Protein AF-0000000078410151 (afdb_homodimer)

pLDDT: mean 89.89, std 10.88, range [56.44, 98.81]

Radius of gyration: 22.17 Å; Cα contacts (8 Å, |Δi|>4): 933; chains: 2; bounding box: 72×45×41 Å

Sequence (364 aa):
MQSAPLQWEGRTVAYDHTTGRNTRAAVSYDGPGQRVRLLQERKGLIPCKKFFEYIFLYKDAVLFQIEQVTKLCSKIALTEPWDPYDIPANSTYEDQYYIGGPGDEIMVQEWSDRKPARKLESWVGVYTIKDCYPVQETYTRNYSVTTSTRFFDLQLGISDPSVFTPPSTCQEALPRRMKDECMQSAPLQWEGRTVAYDHTTGRNTRAAVSYDGPGQRVRLLQERKGLIPCKKFFEYIFLYKDAVLFQIEQVTKLCSKIALTEPWDPYDIPANSTYEDQYYIGGPGDEIMVQEWSDRKPARKLESWVGVYTIKDCYPVQETYTRNYSVTTSTRFFDLQLGISDPSVFTPPSTCQEALPRRMKDEC

Foldseek 3Di:
DQWAAQWKWFKKWKAFPVVRDIWIWTKTGHRVQLKMKTWTDPPDDPPQFWTWIWIGRQVVQWIWIATVPVRAIAIEGHDDHRDDLTDDPQKAWDDWDWDDDPPDTFIKTKIFNADVVRDDTQKIWIATPPNTHTAKMWGDDPNHTRMMMGTDPMDHHDDDPCSNPRDPNCVPHHHDDDDRGD/DQWAFQWKWFKKWKAFPVVRDIWIWTWTGHNVQLKMKTWTDPPDDDPQFWTWIWIDRQVVQWIWIAGVPVRAIAIEGRDDHRDDLTDDPQKAWDDWDWPDDPPDTFIKTKIFNDDPPRDDTQKIWIATPPNTHTAKIWGDDPNHTRMMMGTDPMDHHDPDPCSNPRDPSCVPHHHDDDDRGD

Nearest PDB structures (foldseek):
  6jld-assembly2_C  TM=9.733E-01  e=1.547E-27  Homo sapiens
  6jla-assembly2_C  TM=9.533E-01  e=1.717E-26  Mus musculus
  6jld-assembly2_D  TM=9.771E-01  e=7.431E-26  Homo sapiens
  6jl9-assembly1_A  TM=9.412E-01  e=3.053E-26  Xenopus tropicalis
  6e7o-assembly2_C  TM=9.082E-01  e=7.037E-19  Homo sapiens

Solvent-accessible surface area (backbone atoms only — not comparable to full-atom values): 18964 Å² total; per-residue (Å²): 127,82,62,25,63,52,33,28,26,30,33,35,42,34,34,34,35,79,64,32,50,70,50,43,23,39,34,40,40,33,50,90,70,39,31,40,26,37,38,45,53,83,76,69,85,54,84,58,56,57,47,41,31,35,35,37,36,50,82,76,31,32,29,36,39,29,34,64,84,85,49,47,26,20,46,35,79,41,82,70,77,86,73,72,76,47,82,60,90,82,46,27,85,71,48,73,47,30,41,33,30,74,96,45,55,32,52,30,34,33,31,24,60,27,46,91,96,46,87,65,54,48,36,39,40,30,24,24,64,71,61,21,28,56,35,34,40,38,33,33,57,95,49,18,44,42,36,36,36,39,32,26,51,37,36,83,38,64,94,58,75,63,67,71,50,76,58,76,54,47,76,75,34,39,75,53,89,80,72,49,59,114,127,82,63,28,65,52,35,29,27,30,33,35,42,34,34,34,35,79,67,34,49,70,50,43,23,40,34,40,40,33,48,88,68,40,30,38,25,37,38,43,54,84,76,69,85,53,85,57,56,57,43,42,32,36,35,38,34,50,81,74,31,31,30,34,41,28,36,66,83,80,47,50,25,20,44,34,82,41,80,72,76,87,73,71,78,48,79,59,91,79,46,27,83,71,49,73,48,32,42,34,29,75,99,47,55,34,52,30,34,32,31,24,62,24,47,90,94,47,88,66,55,47,36,39,39,29,24,25,64,69,65,22,25,56,36,34,39,38,34,32,58,94,48,17,42,43,36,36,36,39,33,26,50,36,37,84,38,68,96,57,74,64,66,71,53,77,58,78,55,47,78,75,35,38,77,53,88,80,74,51,61,114

Organism: Alligator mississippiensis (NCBI:txid8496)

Secondary structure (DSSP, 8-state):
-PPPPSEEEEEEEEEETTTTEEEEEEEEEETTTTEEEEEE------TTB--EEEEEETTTTEEEEEETTT--EEEEE--SPP--SS--TTPEEEEEEEEEETTEEEEEEEEES--TT----SEEEEEETTTT-EEEEEEEETTEEEEEEEEEEEEES-S-GGGGS--GGGGG-BSSPPPSB-/-PPPPSEEEEEEEEEETTTTEEEEEEEEEETTTTEEEEEE---S--TTB--EEEEEETTTTEEEEEETTT--EEEEE--SPP--SS--TTPEEEEEEEEEETTEEEEEEEEES--TT----SEEEEEETTTT-EEEEEEEETTEEEEEEEEEEEEES-S-GGGGS--GGGGG-BSSPPPSB-

InterPro domains:
  IPR001299 Ependymin [PF00811] (48-170)
  IPR001299 Ependymin [PR00317] (25-47)
  IPR001299 Ependymin [PR00317] (55-75)
  IPR001299 Ependymin [PR00317] (83-101)
  IPR001299 Ependymin [PR00317] (162-177)
  IPR001299 Ependymin [PTHR10697] (4-182)

Structure (mmCIF, N/CA/C/O backbone):
data_AF-0000000078410151-model_v1
#
loop_
_entity.id
_entity.type
_entity.pdbx_description
1 polymer 'Mammalian ependymin-related protein 1'
#
loop_
_atom_site.group_PDB
_atom_site.id
_atom_site.type_symbol
_atom_site.label_atom_id
_atom_site.label_alt_id
_atom_site.label_comp_id
_atom_site.label_asym_id
_atom_site.label_entity_id
_atom_site.label_seq_id
_atom_site.pdbx_PDB_ins_code
_atom_site.Cartn_x
_atom_site.Cartn_y
_atom_site.Cartn_z
_atom_site.occupancy
_atom_site.B_iso_or_equiv
_atom_site.auth_seq_id
_atom_site.auth_comp_id
_atom_site.auth_asym_id
_atom_site.auth_atom_id
_atom_site.pdbx_PDB_model_num
ATOM 1 N N . MET A 1 1 ? 1.062 18.484 14.773 1 61.5 1 MET A N 1
ATOM 2 C CA . MET A 1 1 ? 1.133 17.344 13.867 1 61.5 1 MET A CA 1
ATOM 3 C C . MET A 1 1 ? 2.492 16.656 13.953 1 61.5 1 MET A C 1
ATOM 5 O O . MET A 1 1 ? 3.492 17.297 14.297 1 61.5 1 MET A O 1
ATOM 9 N N . GLN A 1 2 ? 2.387 15.352 14.242 1 76.69 2 GLN A N 1
ATOM 10 C CA . GLN A 1 2 ? 3.646 14.641 14.43 1 76.69 2 GLN A CA 1
ATOM 11 C C . GLN A 1 2 ? 4.547 14.789 13.203 1 76.69 2 GLN A C 1
ATOM 13 O O . GLN A 1 2 ? 4.059 14.883 12.078 1 76.69 2 GLN A O 1
ATOM 18 N N . SER A 1 3 ? 5.699 15.25 13.492 1 89.06 3 SER A N 1
ATOM 19 C CA . SER A 1 3 ? 6.695 15.391 12.43 1 89.06 3 SER A CA 1
ATOM 20 C C . SER A 1 3 ? 7.422 14.078 12.172 1 89.06 3 SER A C 1
ATOM 22 O O . SER A 1 3 ? 7.746 13.344 13.109 1 89.06 3 SER A O 1
ATOM 24 N N . ALA A 1 4 ? 7.422 13.781 10.984 1 95.25 4 ALA A N 1
ATOM 25 C CA . ALA A 1 4 ? 8.164 12.594 10.586 1 95.25 4 ALA A CA 1
ATOM 26 C C . ALA A 1 4 ? 9.656 12.75 10.891 1 95.25 4 ALA A C 1
ATOM 28 O O . ALA A 1 4 ? 10.148 13.867 11.039 1 95.25 4 ALA A O 1
ATOM 29 N N . PRO A 1 5 ? 10.312 11.664 11.086 1 97.06 5 PRO A N 1
ATOM 30 C CA . PRO A 1 5 ? 11.758 11.766 11.328 1 97.06 5 PRO A CA 1
ATOM 31 C C . PRO A 1 5 ? 12.484 12.539 10.234 1 97.06 5 PRO A C 1
ATOM 33 O O . PRO A 1 5 ? 12.188 12.367 9.047 1 97.06 5 PRO A O 1
ATOM 36 N N . LEU A 1 6 ? 13.383 13.227 10.672 1 97.25 6 LEU A N 1
ATOM 37 C CA . LEU A 1 6 ? 14.07 14.141 9.766 1 97.25 6 LEU A CA 1
ATOM 38 C C . LEU A 1 6 ? 15.133 13.406 8.945 1 97.25 6 LEU A C 1
ATOM 40 O O . LEU A 1 6 ? 15.5 13.859 7.863 1 97.25 6 LEU A O 1
ATOM 44 N N . GLN A 1 7 ? 15.609 12.477 9.5 1 98.38 7 GLN A N 1
ATOM 45 C CA . GLN A 1 7 ? 16.594 11.648 8.805 1 98.38 7 GLN A CA 1
ATOM 46 C C . GLN A 1 7 ? 16.328 10.164 9.023 1 98.38 7 GLN A C 1
ATOM 48 O O . GLN A 1 7 ? 16.094 9.734 10.156 1 98.38 7 GLN A O 1
ATOM 53 N N . TRP A 1 8 ? 16.406 9.43 7.98 1 98.56 8 TRP A N 1
ATOM 54 C CA . TRP A 1 8 ? 16.219 7.984 8.109 1 98.56 8 TRP A CA 1
ATOM 55 C C . TRP A 1 8 ? 16.719 7.262 6.867 1 98.56 8 TRP A C 1
ATOM 57 O O . TRP A 1 8 ? 16.969 7.887 5.832 1 98.56 8 TRP A O 1
ATOM 67 N N . GLU A 1 9 ? 17.031 6.078 7.082 1 98.81 9 GLU A N 1
ATOM 68 C CA . GLU A 1 9 ? 17.359 5.16 5.996 1 98.81 9 GLU A CA 1
ATOM 69 C C . GLU A 1 9 ? 16.391 3.988 5.949 1 98.81 9 GLU A C 1
ATOM 71 O O . GLU A 1 9 ? 15.766 3.648 6.957 1 98.81 9 GLU A O 1
ATOM 76 N N . GLY A 1 10 ? 16.25 3.441 4.77 1 98.5 10 GLY A N 1
ATOM 77 C CA . GLY A 1 10 ? 15.367 2.305 4.57 1 98.5 10 GLY A CA 1
ATOM 78 C C . GLY A 1 10 ? 15.32 1.83 3.131 1 98.5 10 GLY A C 1
ATOM 79 O O . GLY A 1 10 ? 16.297 1.939 2.4 1 98.5 10 GLY A O 1
ATOM 80 N N . ARG A 1 11 ? 14.281 1.164 2.828 1 98.19 11 ARG A N 1
ATOM 81 C CA . ARG A 1 11 ? 14.047 0.66 1.478 1 98.19 11 ARG A CA 1
ATOM 82 C C . ARG A 1 11 ? 12.688 1.097 0.955 1 98.19 11 ARG A C 1
ATOM 84 O O . ARG A 1 11 ? 11.781 1.397 1.737 1 98.19 11 ARG A O 1
ATOM 91 N N . THR A 1 12 ? 12.641 1.218 -0.361 1 97.25 12 THR A N 1
ATOM 92 C CA . THR A 1 12 ? 11.398 1.602 -1.012 1 97.25 12 THR A CA 1
ATOM 93 C C . THR A 1 12 ? 11.141 0.742 -2.248 1 97.25 12 THR A C 1
ATOM 95 O O . THR A 1 12 ? 12.086 0.199 -2.834 1 97.25 12 THR A O 1
ATOM 98 N N . VAL A 1 13 ? 9.945 0.551 -2.523 1 92.56 13 VAL A N 1
ATOM 99 C CA . VAL A 1 13 ? 9.492 0.062 -3.822 1 92.56 13 VAL A CA 1
ATOM 100 C C . VAL A 1 13 ? 8.539 1.072 -4.449 1 92.56 13 VAL A C 1
ATOM 102 O O . VAL A 1 13 ? 7.516 1.422 -3.855 1 92.56 13 VAL A O 1
ATOM 105 N N . ALA A 1 14 ? 8.93 1.575 -5.586 1 90.75 14 ALA A N 1
ATOM 106 C CA . ALA A 1 14 ? 8.109 2.525 -6.332 1 90.75 14 ALA A CA 1
ATOM 107 C C . ALA A 1 14 ? 7.523 1.88 -7.582 1 90.75 14 ALA A C 1
ATOM 109 O O . ALA A 1 14 ? 8.242 1.252 -8.359 1 90.75 14 ALA A O 1
ATOM 110 N N . TYR A 1 15 ? 6.273 2.012 -7.707 1 82.38 15 TYR A N 1
ATOM 111 C CA . TYR A 1 15 ? 5.547 1.521 -8.875 1 82.38 15 TYR A CA 1
ATOM 112 C C . TYR A 1 15 ? 5.16 2.668 -9.797 1 82.38 15 TYR A C 1
ATOM 114 O O . TYR A 1 15 ? 4.559 3.652 -9.359 1 82.38 15 TYR A O 1
ATOM 122 N N . ASP A 1 16 ? 5.621 2.572 -11.023 1 81.25 16 ASP A N 1
ATOM 123 C CA . ASP A 1 16 ? 5.059 3.387 -12.094 1 81.25 16 ASP A CA 1
ATOM 124 C C . ASP A 1 16 ? 3.875 2.686 -12.758 1 81.25 16 ASP A C 1
ATOM 126 O O . ASP A 1 16 ? 4.055 1.732 -13.516 1 81.25 16 ASP A O 1
ATOM 130 N N . HIS A 1 17 ? 2.707 3.244 -12.414 1 73.81 17 HIS A N 1
ATOM 131 C CA . HIS A 1 17 ? 1.49 2.521 -12.773 1 73.81 17 HIS A CA 1
ATOM 132 C C . HIS A 1 17 ? 1.124 2.738 -14.234 1 73.81 17 HIS A C 1
ATOM 134 O O . HIS A 1 17 ? 0.256 2.047 -14.773 1 73.81 17 HIS A O 1
ATOM 140 N N . THR A 1 18 ? 1.879 3.564 -14.945 1 69.62 18 THR A N 1
ATOM 141 C CA . THR A 1 18 ? 1.697 3.756 -16.375 1 69.62 18 THR A CA 1
ATOM 142 C C . THR A 1 18 ? 2.453 2.691 -17.172 1 69.62 18 THR A C 1
ATOM 144 O O . THR A 1 18 ? 1.938 2.16 -18.156 1 69.62 18 THR A O 1
ATOM 147 N N . THR A 1 19 ? 3.543 2.428 -16.609 1 67.62 19 THR A N 1
ATOM 148 C CA . THR A 1 19 ? 4.371 1.476 -17.328 1 67.62 19 THR A CA 1
ATOM 149 C C . THR A 1 19 ? 4.305 0.094 -16.688 1 67.62 19 THR A C 1
ATOM 151 O O . THR A 1 19 ? 4.668 -0.906 -17.312 1 67.62 19 THR A O 1
ATOM 154 N N . GLY A 1 20 ? 3.949 0.031 -15.492 1 67.38 20 GLY A N 1
ATOM 155 C CA . GLY A 1 20 ? 3.904 -1.216 -14.742 1 67.38 20 GLY A CA 1
ATOM 156 C C . GLY A 1 20 ? 5.242 -1.602 -14.148 1 67.38 20 GLY A C 1
ATOM 157 O O . GLY A 1 20 ? 5.371 -2.66 -13.531 1 67.38 20 GLY A O 1
ATOM 158 N N . ARG A 1 21 ? 6.293 -0.762 -14.18 1 71.75 21 ARG A N 1
ATOM 159 C CA . ARG A 1 21 ? 7.629 -1.041 -13.664 1 71.75 21 ARG A CA 1
ATOM 160 C C . ARG A 1 21 ? 7.746 -0.632 -12.203 1 71.75 21 ARG A C 1
ATOM 162 O O . ARG A 1 21 ? 7.172 0.376 -11.781 1 71.75 21 ARG A O 1
ATOM 169 N N . ASN A 1 22 ? 8.281 -1.656 -11.555 1 76 22 ASN A N 1
ATOM 170 C CA . ASN A 1 22 ? 8.578 -1.295 -10.172 1 76 22 ASN A CA 1
ATOM 171 C C . ASN A 1 22 ? 10.086 -1.215 -9.93 1 76 22 ASN A C 1
ATOM 173 O O . ASN A 1 22 ? 10.859 -1.904 -10.586 1 76 22 ASN A O 1
ATOM 177 N N . THR A 1 23 ? 10.617 -0.154 -9.133 1 84.94 23 THR A N 1
ATOM 178 C CA . THR A 1 23 ? 12.008 0.071 -8.758 1 84.94 23 THR A CA 1
ATOM 179 C C . THR A 1 23 ? 12.188 -0.059 -7.25 1 84.94 23 THR A C 1
ATOM 181 O O . THR A 1 23 ? 11.5 0.615 -6.477 1 84.94 23 THR A O 1
ATOM 184 N N . ARG A 1 24 ? 12.914 -1.157 -7.008 1 90.88 24 ARG A N 1
ATOM 185 C CA . ARG A 1 24 ? 13.281 -1.307 -5.605 1 90.88 24 ARG A CA 1
ATOM 186 C C . ARG A 1 24 ? 14.625 -0.643 -5.316 1 90.88 24 ARG A C 1
ATOM 188 O O . ARG A 1 24 ? 15.555 -0.743 -6.121 1 90.88 24 ARG A O 1
ATOM 195 N N . ALA A 1 25 ? 14.773 0.135 -4.102 1 97.06 25 ALA A N 1
ATOM 196 C CA . ALA A 1 25 ? 16 0.854 -3.795 1 97.06 25 ALA A CA 1
ATOM 197 C C . ALA A 1 25 ? 16.188 1.026 -2.289 1 97.06 25 ALA A C 1
ATOM 199 O O . ALA A 1 25 ? 15.203 1.127 -1.551 1 97.06 25 ALA A O 1
ATOM 200 N N . ALA A 1 26 ? 17.344 0.839 -1.94 1 98.06 26 ALA A N 1
ATOM 201 C CA . ALA A 1 26 ? 17.688 1.399 -0.635 1 98.06 26 ALA A CA 1
ATOM 202 C C . ALA A 1 26 ? 17.672 2.924 -0.672 1 98.06 26 ALA A C 1
ATOM 204 O O . ALA A 1 26 ? 18.125 3.533 -1.642 1 98.06 26 ALA A O 1
ATOM 205 N N . VAL A 1 27 ? 17.25 3.559 0.405 1 98.56 27 VAL A N 1
ATOM 206 C CA . VAL A 1 27 ? 17.062 5.004 0.432 1 98.56 27 VAL A CA 1
ATOM 207 C C . VAL A 1 27 ? 17.734 5.594 1.666 1 98.56 27 VAL A C 1
ATOM 209 O O . VAL A 1 27 ? 17.656 5.027 2.76 1 98.56 27 VAL A O 1
ATOM 212 N N . SER A 1 28 ? 18.359 6.609 1.519 1 98.81 28 SER A N 1
ATOM 213 C CA . SER A 1 28 ? 18.812 7.516 2.572 1 98.81 28 SER A CA 1
ATOM 214 C C . SER A 1 28 ? 18.172 8.891 2.426 1 98.81 28 SER A C 1
ATOM 216 O O . SER A 1 28 ? 18.312 9.539 1.385 1 98.81 28 SER A O 1
ATOM 218 N N . TYR A 1 29 ? 17.5 9.273 3.453 1 98.81 29 TYR A N 1
ATOM 219 C CA . TYR A 1 29 ? 16.719 10.508 3.447 1 98.81 29 TYR A CA 1
ATOM 220 C C . TYR A 1 29 ? 17.25 11.484 4.496 1 98.81 29 TYR A C 1
ATOM 222 O O . TYR A 1 29 ? 17.312 11.148 5.684 1 98.81 29 TYR A O 1
ATOM 230 N N . ASP A 1 30 ? 17.609 12.547 4.047 1 98.75 30 ASP A N 1
ATOM 231 C CA . ASP A 1 30 ? 18.047 13.664 4.883 1 98.75 30 ASP A CA 1
ATOM 232 C C . ASP A 1 30 ? 17.156 14.883 4.672 1 98.75 30 ASP A C 1
ATOM 234 O O . ASP A 1 30 ? 17.406 15.688 3.762 1 98.75 30 ASP A O 1
ATOM 238 N N . GLY A 1 31 ? 16.172 15.086 5.5 1 97.75 31 GLY A N 1
ATOM 239 C CA . GLY A 1 31 ? 15.219 16.172 5.387 1 97.75 31 GLY A CA 1
ATOM 240 C C . GLY A 1 31 ? 15.867 17.547 5.477 1 97.75 31 GLY A C 1
ATOM 241 O O . GLY A 1 31 ? 15.758 18.344 4.551 1 97.75 31 GLY A O 1
ATOM 242 N N . PRO A 1 32 ? 16.453 17.797 6.59 1 97.69 32 PRO A N 1
ATOM 243 C CA . PRO A 1 32 ? 17.094 19.109 6.738 1 97.69 32 PRO A CA 1
ATOM 244 C C . PRO A 1 32 ? 18.062 19.422 5.598 1 97.69 32 PRO A C 1
ATOM 246 O O . PRO A 1 32 ? 18.156 20.562 5.16 1 97.69 32 PRO A O 1
ATOM 249 N N . GLY A 1 33 ? 18.75 18.453 5.152 1 98.12 33 GLY A N 1
ATOM 250 C CA . GLY A 1 33 ? 19.672 18.672 4.047 1 98.12 33 GLY A CA 1
ATOM 251 C C . GLY A 1 33 ? 18.984 18.656 2.691 1 98.12 33 GLY A C 1
ATOM 252 O O . GLY A 1 33 ? 19.609 19 1.68 1 98.12 33 GLY A O 1
ATOM 253 N N . GLN A 1 34 ? 17.797 18.266 2.605 1 98.44 34 GLN A N 1
ATOM 254 C CA . GLN A 1 34 ? 17.016 18.125 1.38 1 98.44 34 GLN A CA 1
ATOM 255 C C . GLN A 1 34 ? 17.766 17.297 0.338 1 98.44 34 GLN A C 1
ATOM 257 O O . GLN A 1 34 ? 17.969 17.766 -0.786 1 98.44 34 GLN A O 1
ATOM 262 N N . ARG A 1 35 ? 18.031 16.25 0.716 1 98.69 35 ARG A N 1
ATOM 263 C CA . ARG A 1 35 ? 18.766 15.359 -0.17 1 98.69 35 ARG A CA 1
ATOM 264 C C . ARG A 1 35 ? 18.328 13.906 0.036 1 98.69 35 ARG A C 1
ATOM 266 O O . ARG A 1 35 ? 17.922 13.523 1.138 1 98.69 35 ARG A O 1
ATOM 273 N N . VAL A 1 36 ? 18.422 13.188 -0.947 1 98.69 36 VAL A N 1
ATOM 274 C CA . VAL A 1 36 ? 17.984 11.797 -0.968 1 98.69 36 VAL A CA 1
ATOM 275 C C . VAL A 1 36 ? 18.938 10.969 -1.822 1 98.69 36 VAL A C 1
ATOM 277 O O . VAL A 1 36 ? 19.359 11.398 -2.9 1 98.69 36 VAL A O 1
ATOM 280 N N . ARG A 1 37 ? 19.312 9.867 -1.327 1 98.75 37 ARG A N 1
ATOM 281 C CA . ARG A 1 37 ? 20.047 8.883 -2.107 1 98.75 37 ARG A CA 1
ATOM 282 C C . ARG A 1 37 ? 19.219 7.625 -2.332 1 98.75 37 ARG A C 1
ATOM 284 O O . ARG A 1 37 ? 18.609 7.105 -1.397 1 98.75 37 ARG A O 1
ATOM 291 N N . LEU A 1 38 ? 19.219 7.285 -3.504 1 98.31 38 LEU A N 1
ATOM 292 C CA . LEU A 1 38 ? 18.578 6.031 -3.871 1 98.31 38 LEU A CA 1
ATOM 293 C C . LEU A 1 38 ? 19.578 5.066 -4.5 1 98.31 38 LEU A C 1
ATOM 295 O O . LEU A 1 38 ? 20.25 5.414 -5.473 1 98.31 38 LEU A O 1
ATOM 299 N N . LEU A 1 39 ? 19.641 3.846 -3.924 1 97.25 39 LEU A N 1
ATOM 300 C CA . LEU A 1 39 ? 20.469 2.771 -4.465 1 97.25 39 LEU A CA 1
ATOM 301 C C . LEU A 1 39 ? 19.609 1.592 -4.902 1 97.25 39 LEU A C 1
ATOM 303 O O . LEU A 1 39 ? 19.141 0.818 -4.066 1 97.25 39 LEU A O 1
ATOM 307 N N . GLN A 1 40 ? 19.484 1.634 -6.195 1 95.12 40 GLN A N 1
ATOM 308 C CA . GLN A 1 40 ? 18.594 0.607 -6.734 1 95.12 40 GLN A CA 1
ATOM 309 C C . GLN A 1 40 ? 19.094 -0.791 -6.395 1 95.12 40 GLN A C 1
ATOM 311 O O . GLN A 1 40 ? 20.297 -1.054 -6.469 1 95.12 40 GLN A O 1
ATOM 316 N N . GLU A 1 41 ? 18.047 -1.7 -6.027 1 89.44 41 GLU A N 1
ATOM 317 C CA . GLU A 1 41 ? 18.375 -3.092 -5.738 1 89.44 41 GLU A CA 1
ATOM 318 C C . GLU A 1 41 ? 18.453 -3.92 -7.016 1 89.44 41 GLU A C 1
ATOM 320 O O . GLU A 1 41 ? 17.609 -3.791 -7.898 1 89.44 41 GLU A O 1
ATOM 325 N N . ARG A 1 42 ? 19.625 -4.461 -7.023 1 82.38 42 ARG A N 1
ATOM 326 C CA . ARG A 1 42 ? 19.844 -5.285 -8.203 1 82.38 42 ARG A CA 1
ATOM 327 C C . ARG A 1 42 ? 19.078 -6.602 -8.102 1 82.38 42 ARG A C 1
ATOM 329 O O . ARG A 1 42 ? 19.609 -7.602 -7.629 1 82.38 42 ARG A O 1
ATOM 336 N N . LYS A 1 43 ? 17.703 -6.359 -8.125 1 66.94 43 LYS A N 1
ATOM 337 C CA . LYS A 1 43 ? 16.906 -7.59 -8.078 1 66.94 43 LYS A CA 1
ATOM 338 C C . LYS A 1 43 ? 16.562 -8.07 -9.477 1 66.94 43 LYS A C 1
ATOM 340 O O . LYS A 1 43 ? 16.078 -7.289 -10.305 1 66.94 43 LYS A O 1
ATOM 345 N N . GLY A 1 44 ? 17.219 -9.039 -9.906 1 60.53 44 GLY A N 1
ATOM 346 C CA . GLY A 1 44 ? 16.891 -9.711 -11.148 1 60.53 44 GLY A CA 1
ATOM 347 C C . GLY A 1 44 ? 18.062 -9.828 -12.102 1 60.53 44 GLY A C 1
ATOM 348 O O . GLY A 1 44 ? 19.047 -9.094 -11.969 1 60.53 44 GLY A O 1
ATOM 349 N N . LEU A 1 45 ? 17.922 -10.805 -12.672 1 61.41 45 LEU A N 1
ATOM 350 C CA . LEU A 1 45 ? 18.953 -11.102 -13.656 1 61.41 45 LEU A CA 1
ATOM 351 C C . LEU A 1 45 ? 18.5 -10.688 -15.055 1 61.41 45 LEU A C 1
ATOM 353 O O . LEU A 1 45 ? 18.172 -11.539 -15.883 1 61.41 45 LEU A O 1
ATOM 357 N N . ILE A 1 46 ? 17.891 -9.57 -15.125 1 60.47 46 ILE A N 1
ATOM 358 C CA . ILE A 1 46 ? 17.531 -9.172 -16.484 1 60.47 46 ILE A CA 1
ATOM 359 C C . ILE A 1 46 ? 18.781 -8.758 -17.25 1 60.47 46 ILE A C 1
ATOM 361 O O . ILE A 1 46 ? 19.531 -7.879 -16.812 1 60.47 46 ILE A O 1
ATOM 365 N N . PRO A 1 47 ? 18.938 -9.57 -18.359 1 68.88 47 PRO A N 1
ATOM 366 C CA . PRO A 1 47 ? 20.078 -9.195 -19.188 1 68.88 47 PRO A CA 1
ATOM 367 C C . PRO A 1 47 ? 20.062 -7.727 -19.594 1 68.88 47 PRO A C 1
ATOM 369 O O . PRO A 1 47 ? 18.984 -7.176 -19.875 1 68.88 47 PRO A O 1
ATOM 372 N N . CYS A 1 48 ? 21.031 -7.125 -19.438 1 73.81 48 CYS A N 1
ATOM 373 C CA . CYS A 1 48 ? 21.344 -5.781 -19.906 1 73.81 48 CYS A CA 1
ATOM 374 C C . CYS A 1 48 ? 20.656 -4.727 -19.047 1 73.81 48 CYS A C 1
ATOM 376 O O . CYS A 1 48 ? 20.594 -3.555 -19.422 1 73.81 48 CYS A O 1
ATOM 378 N N . LYS A 1 49 ? 20.062 -5.262 -18.047 1 79.06 49 LYS A N 1
ATOM 379 C CA . LYS A 1 49 ? 19.469 -4.242 -17.188 1 79.06 49 LYS A CA 1
ATOM 380 C C . LYS A 1 49 ? 20.547 -3.566 -16.328 1 79.06 49 LYS A C 1
ATOM 382 O O . LYS A 1 49 ? 21.391 -4.238 -15.742 1 79.06 49 LYS A O 1
ATOM 387 N N . LYS A 1 50 ? 20.578 -2.24 -16.5 1 87.19 50 LYS A N 1
ATOM 388 C CA . LYS A 1 50 ? 21.484 -1.448 -15.68 1 87.19 50 LYS A CA 1
ATOM 389 C C . LYS A 1 50 ? 20.797 -0.976 -14.398 1 87.19 50 LYS A C 1
ATOM 391 O O . LYS A 1 50 ? 19.594 -0.704 -14.398 1 87.19 50 LYS A O 1
ATOM 396 N N . PHE A 1 51 ? 21.578 -0.96 -13.398 1 91.69 51 PHE A N 1
ATOM 397 C CA . PHE A 1 51 ? 21.109 -0.467 -12.109 1 91.69 51 PHE A CA 1
ATOM 398 C C . PHE A 1 51 ? 21.891 0.778 -11.695 1 91.69 51 PHE A C 1
ATOM 400 O O . PHE A 1 51 ? 23.094 0.876 -11.945 1 91.69 51 PHE A O 1
ATOM 407 N N . PHE A 1 52 ? 21.172 1.6 -10.969 1 94.5 52 PHE A N 1
ATOM 408 C CA . PHE A 1 52 ? 21.766 2.908 -10.727 1 94.5 52 PHE A CA 1
ATOM 409 C C . PHE A 1 52 ? 21.672 3.279 -9.25 1 94.5 52 PHE A C 1
ATOM 411 O O . PHE A 1 52 ? 20.812 2.758 -8.531 1 94.5 52 PHE A O 1
ATOM 418 N N . GLU A 1 53 ? 22.625 4.062 -8.961 1 97.31 53 GLU A N 1
ATOM 419 C CA . GLU A 1 53 ? 22.562 4.91 -7.777 1 97.31 53 GLU A CA 1
ATOM 420 C C . GLU A 1 53 ? 22.203 6.348 -8.141 1 97.31 53 GLU A C 1
ATOM 422 O O . GLU A 1 53 ? 22.734 6.902 -9.102 1 97.31 53 GLU A O 1
ATOM 427 N N . TYR A 1 54 ? 21.312 6.875 -7.34 1 97.69 54 TYR A N 1
ATOM 428 C CA . TYR A 1 54 ? 20.922 8.266 -7.531 1 97.69 54 TYR A CA 1
ATOM 429 C C . TYR A 1 54 ? 21.156 9.078 -6.266 1 97.69 54 TYR A C 1
ATOM 431 O O . TYR A 1 54 ? 20.812 8.641 -5.164 1 97.69 54 TYR A O 1
ATOM 439 N N . ILE A 1 55 ? 21.781 10.188 -6.504 1 98.44 55 ILE A N 1
ATOM 440 C CA . ILE A 1 55 ? 21.969 11.156 -5.43 1 98.44 55 ILE A CA 1
ATOM 441 C C . ILE A 1 55 ? 21.266 12.469 -5.789 1 98.44 55 ILE A C 1
ATOM 443 O O .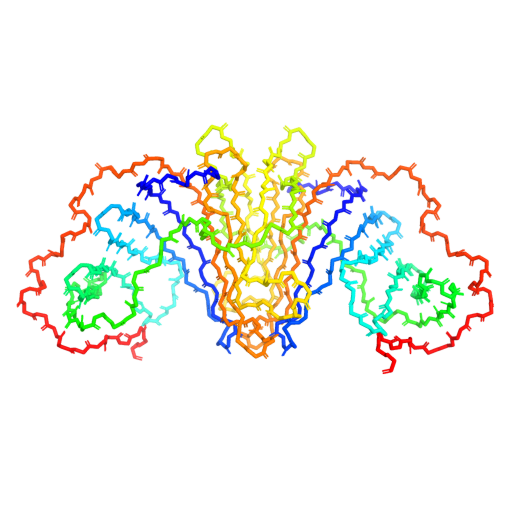 ILE A 1 55 ? 21.719 13.18 -6.691 1 98.44 55 ILE A O 1
ATOM 447 N N . PHE A 1 56 ? 20.234 12.773 -5.062 1 98.38 56 PHE A N 1
ATOM 448 C CA . PHE A 1 56 ? 19.469 14 -5.262 1 98.38 56 PHE A CA 1
ATOM 449 C C . PHE A 1 56 ? 19.875 15.055 -4.238 1 98.38 56 PHE A C 1
ATOM 451 O O . PHE A 1 56 ? 19.688 14.867 -3.037 1 98.38 56 PHE A O 1
ATOM 458 N N . LEU A 1 57 ? 20.562 16.062 -4.668 1 98.38 57 LEU A N 1
ATOM 459 C CA . LEU A 1 57 ? 20.938 17.219 -3.863 1 98.38 57 LEU A CA 1
ATOM 460 C C . LEU A 1 57 ? 20.078 18.438 -4.223 1 98.38 57 LEU A C 1
ATOM 462 O O . LEU A 1 57 ? 20.406 19.188 -5.137 1 98.38 57 LEU A O 1
ATOM 466 N N . TYR A 1 58 ? 18.891 18.641 -3.598 1 98.5 58 TYR A N 1
ATOM 467 C CA . TYR A 1 58 ? 17.891 19.625 -4.004 1 98.5 58 TYR A CA 1
ATOM 468 C C . TYR A 1 58 ? 18.391 21.047 -3.73 1 98.5 58 TYR A C 1
ATOM 470 O O . TYR A 1 58 ? 18.062 21.984 -4.465 1 98.5 58 TYR A O 1
ATOM 478 N N . LYS A 1 59 ? 19.062 21.203 -2.697 1 98.25 59 LYS A N 1
ATOM 479 C CA . LYS A 1 59 ? 19.594 22.547 -2.439 1 98.25 59 LYS A CA 1
ATOM 480 C C . LYS A 1 59 ? 20.516 23 -3.566 1 98.25 59 LYS A C 1
ATOM 482 O O . LYS A 1 59 ? 20.562 24.188 -3.9 1 98.25 59 LYS A O 1
ATOM 487 N N . ASP A 1 60 ? 21.188 22.125 -4.062 1 96.88 60 ASP A N 1
ATOM 488 C CA . ASP A 1 60 ? 22.094 22.438 -5.156 1 96.88 60 ASP A CA 1
ATOM 489 C C . ASP A 1 60 ? 21.406 22.234 -6.512 1 96.88 60 ASP A C 1
ATOM 491 O O . ASP A 1 60 ? 22.031 22.469 -7.559 1 96.88 60 ASP A O 1
ATOM 495 N N . ALA A 1 61 ? 20.266 21.625 -6.527 1 97.31 61 ALA A N 1
ATOM 496 C CA . ALA A 1 61 ? 19.453 21.359 -7.719 1 97.31 61 ALA A CA 1
ATOM 497 C C . ALA A 1 61 ? 20.203 20.453 -8.695 1 97.31 61 ALA A C 1
ATOM 499 O O . ALA A 1 61 ? 20.266 20.75 -9.891 1 97.31 61 ALA A O 1
ATOM 500 N N . VAL A 1 62 ? 20.672 19.484 -8.227 1 97.75 62 VAL A N 1
ATOM 501 C CA . VAL A 1 62 ? 21.469 18.594 -9.07 1 97.75 62 VAL A CA 1
ATOM 502 C C . VAL A 1 62 ? 21.125 17.141 -8.742 1 97.75 62 VAL A C 1
ATOM 504 O O . VAL A 1 62 ? 20.953 16.781 -7.57 1 97.75 62 VAL A O 1
ATOM 507 N N . LEU A 1 63 ? 21.094 16.453 -9.641 1 98.25 63 LEU A N 1
ATOM 508 C CA . LEU A 1 63 ? 20.938 15.008 -9.547 1 98.25 63 LEU A CA 1
ATOM 509 C C . LEU A 1 63 ? 22.141 14.289 -10.156 1 98.25 63 LEU A C 1
ATOM 511 O O . LEU A 1 63 ? 22.531 14.578 -11.289 1 98.25 63 LEU A O 1
ATOM 515 N N . PHE A 1 64 ? 22.75 13.32 -9.461 1 98.12 64 PHE A N 1
ATOM 516 C CA . PHE A 1 64 ? 23.766 12.406 -9.969 1 98.12 64 PHE A CA 1
ATOM 517 C C . PHE A 1 64 ? 23.172 11.023 -10.211 1 98.12 64 PHE A C 1
ATOM 519 O O . PHE A 1 64 ? 22.469 10.477 -9.352 1 98.12 64 PHE A O 1
ATOM 526 N N . GLN A 1 65 ? 23.469 10.578 -11.164 1 98 65 GLN A N 1
ATOM 527 C CA . GLN A 1 65 ? 23.125 9.219 -11.555 1 98 65 GLN A CA 1
ATOM 528 C C . GLN A 1 65 ? 24.375 8.383 -11.82 1 98 65 GLN A C 1
ATOM 530 O O . GLN A 1 65 ? 25.156 8.703 -12.719 1 98 65 GLN A O 1
ATOM 535 N N . ILE A 1 66 ? 24.469 7.324 -11.172 1 96.56 66 ILE A N 1
ATOM 536 C CA . ILE A 1 66 ? 25.688 6.52 -11.242 1 96.56 66 ILE A CA 1
ATOM 537 C C . ILE A 1 66 ? 25.328 5.074 -11.57 1 96.56 66 ILE A C 1
ATOM 539 O O . ILE A 1 66 ? 24.578 4.426 -10.828 1 96.56 66 ILE A O 1
ATOM 543 N N . GLU A 1 67 ? 25.797 4.566 -12.711 1 93.94 67 GLU A N 1
ATOM 544 C CA . GLU A 1 67 ? 25.609 3.162 -13.07 1 93.94 67 GLU A CA 1
ATOM 545 C C . GLU A 1 67 ? 26.422 2.246 -12.148 1 93.94 67 GLU A C 1
ATOM 547 O O . GLU A 1 67 ? 27.625 2.443 -11.977 1 93.94 67 GLU A O 1
ATOM 552 N N . GLN A 1 68 ? 25.859 1.37 -11.555 1 92.25 68 GLN A N 1
ATOM 553 C CA . GLN A 1 68 ? 26.422 0.668 -10.406 1 92.25 68 GLN A CA 1
ATOM 554 C C . GLN A 1 68 ? 27.578 -0.235 -10.828 1 92.25 68 GLN A C 1
ATOM 556 O O . GLN A 1 68 ? 28.5 -0.49 -10.047 1 92.25 68 GLN A O 1
ATOM 561 N N . VAL A 1 69 ? 27.594 -0.725 -11.898 1 90.44 69 VAL A N 1
ATOM 562 C CA . VAL A 1 69 ? 28.672 -1.627 -12.312 1 90.44 69 VAL A CA 1
ATOM 563 C C . VAL A 1 69 ? 29.844 -0.82 -12.859 1 90.44 69 VAL A C 1
ATOM 565 O O . VAL A 1 69 ? 30.969 -0.931 -12.375 1 90.44 69 VAL A O 1
ATOM 568 N N . THR A 1 70 ? 29.484 -0.005 -14.008 1 90.38 70 THR A N 1
ATOM 569 C CA . THR A 1 70 ? 30.562 0.683 -14.711 1 90.38 70 THR A CA 1
ATOM 570 C C . THR A 1 70 ? 30.984 1.943 -13.953 1 90.38 70 THR A C 1
ATOM 572 O O . THR A 1 70 ? 32.062 2.5 -14.211 1 90.38 70 THR A O 1
ATOM 575 N N . LYS A 1 71 ? 30.25 2.5 -12.883 1 93.12 71 LYS A N 1
ATOM 576 C CA . LYS A 1 71 ? 30.469 3.699 -12.078 1 93.12 71 LYS A CA 1
ATOM 577 C C . LYS A 1 71 ? 30.438 4.957 -12.945 1 93.12 71 LYS A C 1
ATOM 579 O O . LYS A 1 71 ? 30.859 6.027 -12.5 1 93.12 71 LYS A O 1
ATOM 584 N N . LEU A 1 72 ? 29.922 4.574 -14.211 1 93.25 72 LEU A N 1
ATOM 585 C CA . LEU A 1 72 ? 29.688 5.766 -15.016 1 93.25 72 LEU A CA 1
ATOM 586 C C . LEU A 1 72 ? 28.672 6.684 -14.352 1 93.25 72 LEU A C 1
ATOM 588 O O . LEU A 1 72 ? 27.656 6.219 -13.828 1 93.25 72 LEU A O 1
ATOM 592 N N . CYS A 1 73 ? 28.969 8.016 -14.531 1 96.75 73 CYS A N 1
ATOM 593 C CA . CYS A 1 73 ? 28.203 8.984 -13.773 1 96.75 73 CYS A CA 1
ATOM 594 C C . CYS A 1 73 ? 27.609 10.047 -14.688 1 96.75 73 CYS A C 1
ATOM 596 O O . CYS A 1 73 ? 28.281 10.539 -15.602 1 96.75 73 CYS A O 1
ATOM 598 N N . SER A 1 74 ? 26.406 10.367 -14.352 1 97.19 74 SER A N 1
ATOM 599 C CA . SER A 1 74 ? 25.734 11.516 -14.945 1 97.19 74 SER A CA 1
ATOM 600 C C . SER A 1 74 ? 25.375 12.555 -13.891 1 97.19 74 SER A C 1
ATOM 602 O O . SER A 1 74 ? 24.953 12.203 -12.789 1 97.19 74 SER A O 1
ATOM 604 N N . LYS A 1 75 ? 25.656 13.75 -14.328 1 97.12 75 LYS A N 1
ATOM 605 C CA . LYS A 1 75 ? 25.266 14.891 -13.508 1 97.12 75 LYS A CA 1
ATOM 606 C C . LYS A 1 75 ? 24.266 15.781 -14.242 1 97.12 75 LYS A C 1
ATOM 608 O O . LYS A 1 75 ? 24.625 16.422 -15.242 1 97.12 75 LYS A O 1
ATOM 613 N N . ILE A 1 76 ? 23.031 15.82 -13.727 1 95.44 76 ILE A N 1
ATOM 614 C CA . ILE A 1 76 ? 21.984 16.531 -14.461 1 95.44 76 ILE A CA 1
ATOM 615 C C . ILE A 1 76 ? 21.25 17.469 -13.516 1 95.44 76 ILE A C 1
ATOM 617 O O . ILE A 1 76 ? 21.312 17.328 -12.289 1 95.44 76 ILE A O 1
ATOM 621 N N . ALA A 1 77 ? 20.656 18.422 -14.148 1 96.25 77 ALA A N 1
ATOM 622 C CA . ALA A 1 77 ? 19.906 19.391 -13.352 1 96.25 77 ALA A CA 1
ATOM 623 C C . ALA A 1 77 ? 18.656 18.766 -12.75 1 96.25 77 ALA A C 1
ATOM 625 O O . ALA A 1 77 ? 17.938 18.016 -13.422 1 96.25 77 ALA A O 1
ATOM 626 N N . LEU A 1 78 ? 18.391 19.016 -11.523 1 95.69 78 LEU A N 1
ATOM 627 C CA . LEU A 1 78 ? 17.188 18.609 -10.805 1 95.69 78 LEU A CA 1
ATOM 628 C C . LEU A 1 78 ? 16.141 19.703 -10.82 1 95.69 78 LEU A C 1
ATOM 630 O O . LEU A 1 78 ? 16.297 20.734 -10.148 1 95.69 78 LEU A O 1
ATOM 634 N N . THR A 1 79 ? 15.117 19.484 -11.516 1 94.25 79 THR A N 1
ATOM 635 C CA . THR A 1 79 ? 14.141 20.531 -11.742 1 94.25 79 THR A CA 1
ATOM 636 C C . THR A 1 79 ? 12.938 20.375 -10.82 1 94.25 79 THR A C 1
ATOM 638 O O . THR A 1 79 ? 12.195 21.328 -10.578 1 94.25 79 THR A O 1
ATOM 641 N N . GLU A 1 80 ? 12.781 19.297 -10.305 1 91.75 80 GLU A N 1
ATOM 642 C CA . GLU A 1 80 ? 11.688 19.062 -9.375 1 91.75 80 GLU A CA 1
ATOM 643 C C . GLU A 1 80 ? 11.984 19.688 -8.008 1 91.75 80 GLU A C 1
ATOM 645 O O . GLU A 1 80 ? 13.125 19.625 -7.531 1 91.75 80 GLU A O 1
ATOM 650 N N . PRO A 1 81 ? 10.938 20.281 -7.488 1 93.38 81 PRO A N 1
ATOM 651 C CA . PRO A 1 81 ? 11.156 20.844 -6.156 1 93.38 81 PRO A CA 1
ATOM 652 C C . PRO A 1 81 ? 11.289 19.781 -5.07 1 93.38 81 PRO A C 1
ATOM 654 O O . PRO A 1 81 ? 10.859 18.641 -5.266 1 93.38 81 PRO A O 1
ATOM 657 N N . TRP A 1 82 ? 11.883 20.234 -3.9 1 96 82 TRP A N 1
ATOM 658 C CA . TRP A 1 82 ? 11.977 19.391 -2.709 1 96 82 TRP A CA 1
ATOM 659 C C . TRP A 1 82 ? 10.594 19.094 -2.145 1 96 82 TRP A C 1
ATOM 661 O O . TRP A 1 82 ? 9.766 19.984 -1.991 1 96 82 TRP A O 1
ATOM 671 N N . ASP A 1 83 ? 10.359 17.812 -1.851 1 92.56 83 ASP A N 1
ATOM 672 C CA . ASP A 1 83 ? 9.141 17.328 -1.218 1 92.56 83 ASP A CA 1
ATOM 673 C C . ASP A 1 83 ? 9.461 16.375 -0.065 1 92.56 83 ASP A C 1
ATOM 675 O O . ASP A 1 83 ? 9.805 15.211 -0.288 1 92.56 83 ASP A O 1
ATOM 679 N N . PRO A 1 84 ? 9.352 16.906 1.152 1 94.75 84 PRO A N 1
ATOM 680 C CA . PRO A 1 84 ? 9.734 16.094 2.307 1 94.75 84 PRO A CA 1
ATOM 681 C C . PRO A 1 84 ? 8.836 14.867 2.488 1 94.75 84 PRO A C 1
ATOM 683 O O . PRO A 1 84 ? 7.645 14.914 2.17 1 94.75 84 PRO A O 1
ATOM 686 N N . TYR A 1 85 ? 9.398 13.758 2.998 1 94.94 85 TYR A N 1
ATOM 687 C CA . TYR A 1 85 ? 8.609 12.602 3.398 1 94.94 85 TYR A CA 1
ATOM 688 C C . TYR A 1 85 ? 7.957 12.828 4.758 1 94.94 85 TYR A C 1
ATOM 690 O O . TYR A 1 85 ? 8.297 12.156 5.734 1 94.94 85 TYR A O 1
ATOM 698 N N . ASP A 1 86 ? 7.156 13.789 4.766 1 93.94 86 ASP A N 1
ATOM 699 C CA . ASP A 1 86 ? 6.387 14.203 5.934 1 93.94 86 ASP A CA 1
ATOM 700 C C . ASP A 1 86 ? 4.965 14.594 5.539 1 93.94 86 ASP A C 1
ATOM 702 O O . ASP A 1 86 ? 4.668 14.773 4.355 1 93.94 86 ASP A O 1
ATOM 706 N N . ILE A 1 87 ? 4.09 14.555 6.477 1 93.12 87 ILE A N 1
ATOM 707 C CA . ILE A 1 87 ? 2.729 15.016 6.23 1 93.12 87 ILE A CA 1
ATOM 708 C C . ILE A 1 87 ? 2.734 16.516 5.965 1 93.12 87 ILE A C 1
ATOM 710 O O . ILE A 1 87 ? 3.121 17.312 6.832 1 93.12 87 ILE A O 1
ATOM 714 N N . PRO A 1 88 ? 2.344 16.875 4.742 1 89.94 88 PRO A N 1
ATOM 715 C CA . PRO A 1 88 ? 2.283 18.312 4.473 1 89.94 88 PRO A CA 1
ATOM 716 C C . PRO A 1 88 ? 1.318 19.047 5.402 1 89.94 88 PRO A C 1
ATOM 718 O O . PRO A 1 88 ? 0.303 18.484 5.812 1 89.94 88 PRO A O 1
ATOM 721 N N . ALA A 1 89 ? 1.583 20.25 5.891 1 87.31 89 ALA A N 1
ATOM 722 C CA . ALA A 1 89 ? 0.84 21.062 6.848 1 87.31 89 ALA A CA 1
ATOM 723 C C . ALA A 1 89 ? -0.617 21.219 6.426 1 87.31 89 ALA A C 1
ATOM 725 O O . ALA A 1 89 ? -1.514 21.281 7.27 1 87.31 89 ALA A O 1
ATOM 726 N N . ASN A 1 90 ? -0.802 21.312 5.09 1 85.62 90 ASN A N 1
ATOM 727 C CA . ASN A 1 90 ? -2.162 21.578 4.637 1 85.62 90 ASN A CA 1
ATOM 728 C C . ASN A 1 90 ? -2.861 20.297 4.184 1 85.62 90 ASN A C 1
ATOM 730 O O . ASN A 1 90 ? -3.846 20.359 3.441 1 85.62 90 ASN A O 1
ATOM 734 N N . SER A 1 91 ? -2.459 19.281 4.832 1 90.19 91 SER A N 1
ATOM 735 C CA . SER A 1 91 ? -3.041 18 4.426 1 90.19 91 SER A CA 1
ATOM 736 C C . SER A 1 91 ? -4.324 17.719 5.195 1 90.19 91 SER A C 1
ATOM 738 O O . SER A 1 91 ? -4.559 18.281 6.266 1 90.19 91 SER A O 1
ATOM 740 N N . THR A 1 92 ? -5.195 16.906 4.621 1 89.44 92 THR A N 1
ATOM 741 C CA . THR A 1 92 ? -6.453 16.469 5.223 1 89.44 92 THR A CA 1
ATOM 742 C C . THR A 1 92 ? -6.336 15.047 5.766 1 89.44 92 THR A C 1
ATOM 744 O O . THR A 1 92 ? -5.895 14.141 5.059 1 89.44 92 THR A O 1
ATOM 747 N N . TYR A 1 93 ? -6.672 14.992 7.031 1 90.94 93 TYR A N 1
ATOM 748 C CA . TYR A 1 93 ? -6.719 13.68 7.664 1 90.94 93 TYR A CA 1
ATOM 749 C C . TYR A 1 93 ? -7.809 12.812 7.043 1 90.94 93 TYR A C 1
ATOM 751 O O . TYR A 1 93 ? -8.961 13.234 6.934 1 90.94 93 TYR A O 1
ATOM 759 N N . GLU A 1 94 ? -7.465 11.531 6.656 1 88.69 94 GLU A N 1
ATOM 760 C CA . GLU A 1 94 ? -8.422 10.68 5.961 1 88.69 94 GLU A CA 1
ATOM 761 C C . GLU A 1 94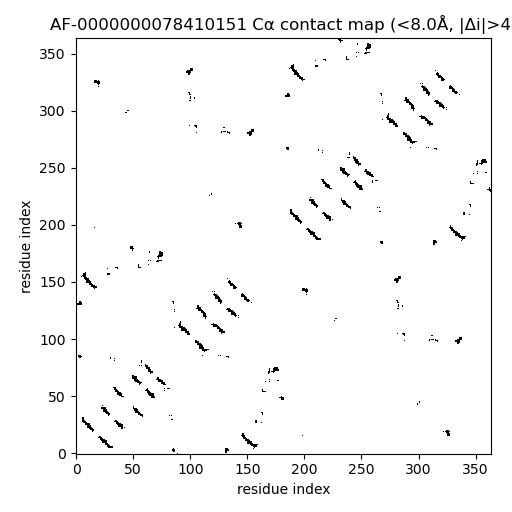 ? -8.82 9.477 6.82 1 88.69 94 GLU A C 1
ATOM 763 O O . GLU A 1 94 ? -9.984 9.086 6.84 1 88.69 94 GLU A O 1
ATOM 768 N N . ASP A 1 95 ? -7.891 8.945 7.488 1 92.69 95 ASP A N 1
ATOM 769 C CA . ASP A 1 95 ? -8.195 7.695 8.18 1 92.69 95 ASP A CA 1
ATOM 770 C C . ASP A 1 95 ? -7.055 7.281 9.102 1 92.69 95 ASP A C 1
ATOM 772 O O . ASP A 1 95 ? -5.961 7.84 9.031 1 92.69 95 ASP A O 1
ATOM 776 N N . GLN A 1 96 ? -7.402 6.473 10.102 1 96.06 96 GLN A N 1
ATOM 777 C CA . GLN A 1 96 ? -6.469 5.785 10.984 1 96.06 96 GLN A CA 1
ATOM 778 C C . GLN A 1 96 ? -6.832 4.312 11.133 1 96.06 96 GLN A C 1
ATOM 780 O O . GLN A 1 96 ? -8.008 3.973 11.305 1 96.06 96 GLN A O 1
ATOM 785 N N . TYR A 1 97 ? -5.758 3.461 11 1 97.75 97 TYR A N 1
ATOM 786 C CA . TYR A 1 97 ? -6.066 2.037 11.023 1 97.75 97 TYR A CA 1
ATOM 787 C C . TYR A 1 97 ? -4.816 1.212 11.32 1 97.75 97 TYR A C 1
ATOM 789 O O . TYR A 1 97 ? -3.707 1.745 11.344 1 97.75 97 TYR A O 1
ATOM 797 N N . TYR A 1 98 ? -5.074 0.003 11.594 1 98.31 98 TYR A N 1
ATOM 798 C CA . TYR A 1 98 ? -3.982 -0.917 11.891 1 98.31 98 TYR A CA 1
ATOM 799 C C . TYR A 1 98 ? -3.604 -1.732 10.664 1 98.31 98 TYR A C 1
ATOM 801 O O . TYR A 1 98 ? -4.473 -2.268 9.969 1 98.31 98 TYR A O 1
ATOM 809 N N . ILE A 1 99 ? -2.348 -1.783 10.344 1 98.38 99 ILE A N 1
ATOM 810 C CA . ILE A 1 99 ? -1.799 -2.709 9.359 1 98.38 99 ILE A CA 1
ATOM 811 C C . ILE A 1 99 ? -1.228 -3.936 10.062 1 98.38 99 ILE A C 1
ATOM 813 O O . ILE A 1 99 ? -0.514 -3.811 11.062 1 98.38 99 ILE A O 1
ATOM 817 N N . GLY A 1 100 ? -1.462 -5.043 9.562 1 97.75 100 GLY A N 1
ATOM 818 C CA . GLY A 1 100 ? -1.052 -6.301 10.164 1 97.75 100 GLY A CA 1
ATOM 819 C C . GLY A 1 100 ? -2.217 -7.117 10.695 1 97.75 100 GLY A C 1
ATOM 820 O O . GLY A 1 100 ? -3.324 -7.043 10.156 1 97.75 100 GLY A O 1
ATOM 821 N N . GLY A 1 101 ? -1.941 -8.031 11.609 1 96.06 101 GLY A N 1
ATOM 822 C CA . GLY A 1 101 ? -2.955 -8.859 12.242 1 96.06 101 GLY A CA 1
ATOM 823 C C . GLY A 1 101 ? -2.963 -8.742 13.75 1 96.06 101 GLY A C 1
ATOM 824 O O . GLY A 1 101 ? -2.055 -8.156 14.344 1 96.06 101 GLY A O 1
ATOM 825 N N . PRO A 1 102 ? -4.039 -9.273 14.273 1 94.56 102 PRO A N 1
ATOM 826 C CA . PRO A 1 102 ? -4.152 -9.172 15.727 1 94.56 102 PRO A CA 1
ATOM 827 C C . PRO A 1 102 ? -2.877 -9.602 16.453 1 94.56 102 PRO A C 1
ATOM 829 O O . PRO A 1 102 ? -2.314 -10.656 16.141 1 94.56 102 PRO A O 1
ATOM 832 N N . GLY A 1 103 ? -2.418 -8.766 17.328 1 92.5 103 GLY A N 1
ATOM 833 C CA . GLY A 1 103 ? -1.243 -9.07 18.125 1 92.5 103 GLY A CA 1
ATOM 834 C C . GLY A 1 103 ? 0.052 -8.609 17.484 1 92.5 103 GLY A C 1
ATOM 835 O O . GLY A 1 103 ? 1.102 -8.602 18.125 1 92.5 103 GLY A O 1
ATOM 836 N N . ASP A 1 104 ? 0.003 -8.367 16.266 1 95.06 104 ASP A N 1
ATOM 837 C CA . ASP A 1 104 ? 1.164 -7.867 15.539 1 95.06 104 ASP A CA 1
ATOM 838 C C . ASP A 1 104 ? 0.75 -6.855 14.469 1 95.06 104 ASP A C 1
ATOM 840 O O . ASP A 1 104 ? 0.595 -7.207 13.305 1 95.06 104 ASP A O 1
ATOM 844 N N . GLU A 1 105 ? 0.593 -5.664 14.898 1 97.44 105 GLU A N 1
ATOM 845 C CA . GLU A 1 105 ? 0.05 -4.613 14.039 1 97.44 105 GLU A CA 1
ATOM 846 C C . GLU A 1 105 ? 0.669 -3.258 14.367 1 97.44 105 GLU A C 1
ATOM 848 O O . GLU A 1 105 ? 1.21 -3.064 15.461 1 97.44 105 GLU A O 1
ATOM 853 N N . ILE A 1 106 ? 0.695 -2.477 13.43 1 98 106 ILE A N 1
ATOM 854 C CA . ILE A 1 106 ? 1.079 -1.081 13.617 1 98 106 ILE A CA 1
ATOM 855 C C . ILE A 1 106 ? -0.097 -0.172 13.266 1 98 106 ILE A C 1
ATOM 857 O O . ILE A 1 106 ? -0.887 -0.484 12.367 1 98 106 ILE A O 1
ATOM 861 N N . MET A 1 107 ? -0.258 0.855 14.023 1 97.88 107 MET A N 1
ATOM 862 C CA . MET A 1 107 ? -1.283 1.851 13.727 1 97.88 107 MET A CA 1
ATOM 863 C C . MET A 1 107 ? -0.729 2.943 12.812 1 97.88 107 MET A C 1
ATOM 865 O O . MET A 1 107 ? 0.355 3.473 13.062 1 97.88 107 MET A O 1
ATOM 869 N N . VAL A 1 108 ? -1.512 3.213 11.695 1 97.94 108 VAL A N 1
ATOM 870 C CA . VAL A 1 108 ? -1.077 4.223 10.734 1 97.94 108 VAL A CA 1
ATOM 871 C C . VAL A 1 108 ? -2.188 5.254 10.531 1 97.94 108 VAL A C 1
ATOM 873 O O . VAL A 1 108 ? -3.332 5.027 10.93 1 97.94 108 VAL A O 1
ATOM 876 N N . GLN A 1 109 ? -1.771 6.316 10.055 1 96.94 109 GLN A N 1
ATOM 877 C CA . GLN A 1 109 ? -2.682 7.387 9.656 1 96.94 109 GLN A CA 1
ATOM 878 C C . GLN A 1 109 ? -2.521 7.727 8.18 1 96.94 109 GLN A C 1
ATOM 880 O O . GLN A 1 109 ? -1.419 7.648 7.637 1 96.94 109 GLN A O 1
ATOM 885 N N . GLU A 1 110 ? -3.646 8.016 7.539 1 94.31 110 GLU A N 1
ATOM 886 C CA . GLU A 1 110 ? -3.73 8.328 6.117 1 94.31 110 GLU A CA 1
ATOM 887 C C . GLU A 1 110 ? -4.156 9.773 5.895 1 94.31 110 GLU A C 1
ATOM 889 O O . GLU A 1 110 ? -5.117 10.242 6.504 1 94.31 110 GLU A O 1
ATOM 894 N N . TRP A 1 111 ? -3.354 10.445 5.051 1 92.69 111 TRP A N 1
ATOM 895 C CA . TRP A 1 111 ? -3.582 11.852 4.742 1 92.69 111 TRP A CA 1
ATOM 896 C C . TRP A 1 111 ? -3.637 12.078 3.236 1 92.69 111 TRP A C 1
ATOM 898 O O . TRP A 1 111 ? -3.074 11.297 2.463 1 92.69 111 TRP A O 1
ATOM 908 N N . SER A 1 112 ? -4.355 13.078 2.818 1 90.06 112 SER A N 1
ATOM 909 C CA . SER A 1 112 ? -4.441 13.453 1.411 1 90.06 112 SER A CA 1
ATOM 910 C C . SER A 1 112 ? -4.406 14.969 1.241 1 90.06 112 SER A C 1
ATOM 912 O O . SER A 1 112 ? -4.398 15.711 2.227 1 90.06 112 SER A O 1
ATOM 914 N N . ASP A 1 113 ? -4.219 15.414 0.084 1 87.94 113 ASP A N 1
ATOM 915 C CA . ASP A 1 113 ? -4.27 16.844 -0.199 1 87.94 113 ASP A CA 1
ATOM 916 C C . ASP A 1 113 ? -5.68 17.281 -0.605 1 87.94 113 ASP A C 1
ATOM 918 O O . ASP A 1 113 ? -5.883 18.391 -1.069 1 87.94 113 ASP A O 1
ATOM 922 N N . ARG A 1 114 ? -6.535 16.266 -0.372 1 77.69 114 ARG A N 1
ATOM 923 C CA . ARG A 1 114 ? -7.922 16.625 -0.672 1 77.69 114 ARG A CA 1
ATOM 924 C C . ARG A 1 114 ? -8.477 17.594 0.362 1 77.69 114 ARG A C 1
ATOM 926 O O . ARG A 1 114 ? -8.281 17.406 1.565 1 77.69 114 ARG A O 1
ATOM 933 N N . LYS A 1 115 ? -8.859 18.672 -0.167 1 69.75 115 LYS A N 1
ATOM 934 C CA . LYS A 1 115 ? -9.547 19.594 0.731 1 69.75 115 LYS A CA 1
ATOM 935 C C . LYS A 1 115 ? -11.023 19.234 0.871 1 69.75 115 LYS A C 1
ATOM 937 O O . LYS A 1 115 ? -11.617 18.656 -0.047 1 69.75 115 LYS A O 1
ATOM 942 N N . PRO A 1 116 ? -11.398 19.266 2.172 1 59.38 116 PRO A N 1
ATOM 943 C CA . PRO A 1 116 ? -12.812 18.953 2.396 1 59.38 116 PRO A CA 1
ATOM 944 C C . PRO A 1 116 ? -13.719 19.469 1.283 1 59.38 116 PRO A C 1
ATOM 946 O O . PRO A 1 116 ? -13.562 20.609 0.832 1 59.38 116 PRO A O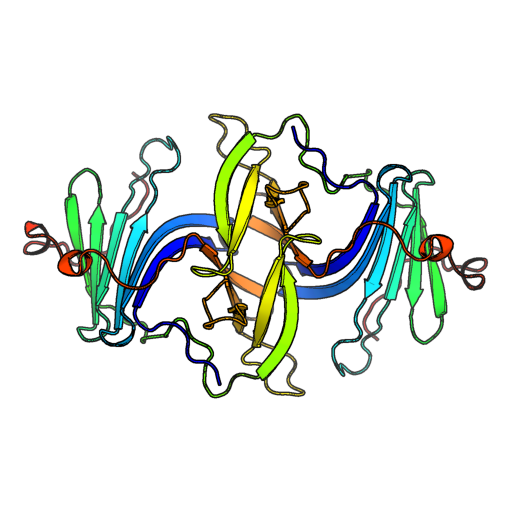 1
ATOM 949 N N . ALA A 1 117 ? -14.625 18.641 0.836 1 58.94 117 ALA A N 1
ATOM 950 C CA . ALA A 1 117 ? -15.648 18.906 -0.171 1 58.94 117 ALA A CA 1
ATOM 951 C C . ALA A 1 117 ? -15.055 18.875 -1.577 1 58.94 117 ALA A C 1
ATOM 953 O O . ALA A 1 117 ? -15.758 19.141 -2.559 1 58.94 117 ALA A O 1
ATOM 954 N N . ARG A 1 118 ? -13.648 18.781 -1.522 1 57.41 118 ARG A N 1
ATOM 955 C CA . ARG A 1 118 ? -13.086 18.625 -2.859 1 57.41 118 ARG A CA 1
ATOM 956 C C . ARG A 1 118 ? -12.812 17.156 -3.176 1 57.41 118 ARG A C 1
ATOM 958 O O . ARG A 1 118 ? -12.461 16.391 -2.287 1 57.41 118 ARG A O 1
ATOM 965 N N . LYS A 1 119 ? -13.164 16.859 -4.438 1 56.44 119 LYS A N 1
ATOM 966 C CA . LYS A 1 119 ? -13.359 15.469 -4.84 1 56.44 119 LYS A CA 1
ATOM 967 C C . LYS A 1 119 ? -12.039 14.797 -5.195 1 56.44 119 LYS A C 1
ATOM 969 O O . LYS A 1 119 ? -11.914 13.57 -5.137 1 56.44 119 LYS A O 1
ATOM 974 N N . LEU A 1 120 ? -11.18 15.664 -5.477 1 65.81 120 LEU A N 1
ATOM 975 C CA . LEU A 1 120 ? -10.109 14.852 -6.047 1 65.81 120 LEU A CA 1
ATOM 976 C C . LEU A 1 120 ? -8.789 15.109 -5.34 1 65.81 120 LEU A C 1
ATOM 978 O O . LEU A 1 120 ? -8.445 16.266 -5.059 1 65.81 120 LEU A O 1
ATOM 982 N N . GLU A 1 121 ? -8.281 13.953 -4.879 1 76.62 121 GLU A N 1
ATOM 983 C CA . GLU A 1 121 ? -6.953 14.07 -4.289 1 76.62 121 GLU A CA 1
ATOM 984 C C . GLU A 1 121 ? -5.871 13.672 -5.289 1 76.62 121 GLU A C 1
ATOM 986 O O . GLU A 1 121 ? -6.102 12.844 -6.172 1 76.62 121 GLU A O 1
ATOM 991 N N . SER A 1 122 ? -4.746 14.398 -5.23 1 82.94 122 SER A N 1
ATOM 992 C CA . SER A 1 122 ? -3.6 14.094 -6.082 1 82.94 122 SER A CA 1
ATOM 993 C C . SER A 1 122 ? -2.52 13.344 -5.312 1 82.94 122 SER A C 1
ATOM 995 O O . SER A 1 122 ? -1.571 12.828 -5.906 1 82.94 122 SER A O 1
ATOM 997 N N . TRP A 1 123 ? -2.773 13.289 -4.102 1 88.81 123 TRP A N 1
ATOM 998 C CA . TRP A 1 123 ? -1.777 12.633 -3.258 1 88.81 123 TRP A CA 1
ATOM 999 C C . TRP A 1 123 ? -2.432 12 -2.035 1 88.81 123 TRP A C 1
ATOM 1001 O O . TRP A 1 123 ? -3.305 12.602 -1.407 1 88.81 123 TRP A O 1
ATOM 1011 N N . VAL A 1 124 ? -2.031 10.805 -1.639 1 89.88 124 VAL A N 1
ATOM 1012 C CA . VAL A 1 124 ? -2.357 10.141 -0.384 1 89.88 124 VAL A CA 1
ATOM 1013 C C . VAL A 1 124 ? -1.08 9.609 0.265 1 89.88 124 VAL A C 1
ATOM 1015 O O . VAL A 1 124 ? -0.269 8.953 -0.391 1 89.88 124 VAL A O 1
ATOM 1018 N N . GLY A 1 125 ? -0.896 9.977 1.458 1 94.12 125 GLY A N 1
ATOM 1019 C CA . GLY A 1 125 ? 0.242 9.516 2.236 1 94.12 125 GLY A CA 1
ATOM 1020 C C . GLY A 1 125 ? -0.16 8.766 3.496 1 94.12 125 GLY A C 1
ATOM 1021 O O . GLY A 1 125 ? -1.095 9.172 4.191 1 94.12 125 GLY A O 1
ATOM 1022 N N . VAL A 1 126 ? 0.507 7.676 3.783 1 96.06 126 VAL A N 1
ATOM 1023 C CA . VAL A 1 126 ? 0.281 6.848 4.965 1 96.06 126 VAL A CA 1
ATOM 1024 C C . VAL A 1 126 ? 1.53 6.852 5.844 1 96.06 126 VAL A C 1
ATOM 1026 O O . VAL A 1 126 ? 2.637 6.602 5.363 1 96.06 126 VAL A O 1
ATOM 1029 N N . TYR A 1 127 ? 1.312 7.219 7.105 1 97.31 127 TYR A N 1
ATOM 1030 C CA . TYR A 1 127 ? 2.402 7.355 8.062 1 97.31 127 TYR A CA 1
ATOM 1031 C C . TYR A 1 127 ? 2.072 6.645 9.375 1 97.31 127 TYR A C 1
ATOM 1033 O O . TYR A 1 127 ? 0.904 6.551 9.758 1 97.31 127 TYR A O 1
ATOM 1041 N N . THR A 1 128 ? 3.133 6.078 10.008 1 97.88 128 THR A N 1
ATOM 1042 C CA . THR A 1 128 ? 2.893 5.496 11.328 1 97.88 128 THR A CA 1
ATOM 1043 C C . THR A 1 128 ? 2.428 6.566 12.312 1 97.88 128 THR A C 1
ATOM 1045 O O . THR A 1 128 ? 2.842 7.723 12.219 1 97.88 128 THR A O 1
ATOM 1048 N N . ILE A 1 129 ? 1.479 6.074 13.211 1 96.81 129 ILE A N 1
ATOM 1049 C CA . ILE A 1 129 ? 1.096 6.992 14.281 1 96.81 129 ILE A CA 1
ATOM 1050 C C . ILE A 1 129 ? 2.303 7.277 15.172 1 96.81 129 ILE A C 1
ATOM 1052 O O . ILE A 1 129 ? 2.537 8.422 15.562 1 96.81 129 ILE A O 1
ATOM 1056 N N . LYS A 1 130 ? 3 6.145 15.414 1 95.5 130 LYS A N 1
ATOM 1057 C CA . LYS A 1 130 ? 4.207 6.328 16.219 1 95.5 130 LYS A CA 1
ATOM 1058 C C . LYS A 1 130 ? 5.332 6.941 15.383 1 95.5 130 LYS A C 1
ATOM 1060 O O . LYS A 1 130 ? 5.805 6.328 14.422 1 95.5 130 LYS A O 1
ATOM 1065 N N . ASP A 1 131 ? 5.703 8.148 15.633 1 95.5 131 ASP A N 1
ATOM 1066 C CA . ASP A 1 131 ? 6.871 8.867 15.133 1 95.5 131 ASP A CA 1
ATOM 1067 C C . ASP A 1 131 ? 6.715 9.211 13.656 1 95.5 131 ASP A C 1
ATOM 1069 O O . ASP A 1 131 ? 7.652 9.695 13.023 1 95.5 131 ASP A O 1
ATOM 1073 N N . CYS A 1 132 ? 5.68 8.867 13.023 1 97.12 132 CYS A N 1
ATOM 1074 C CA . CYS A 1 132 ? 5.25 9.383 11.727 1 97.12 132 CYS A CA 1
ATOM 1075 C C . CYS A 1 132 ? 6.215 8.953 10.625 1 97.12 132 CYS A C 1
ATOM 1077 O O . CYS A 1 132 ? 6.59 9.758 9.773 1 97.12 132 CYS A O 1
ATOM 1079 N N . TYR A 1 133 ? 6.559 7.77 10.727 1 97.69 133 TYR A N 1
ATOM 1080 C CA . TYR A 1 133 ? 7.344 7.219 9.633 1 97.69 133 TYR A CA 1
ATOM 1081 C C . TYR A 1 133 ? 6.469 6.973 8.406 1 97.69 133 TYR A C 1
ATOM 1083 O O . TYR A 1 133 ? 5.332 6.508 8.531 1 97.69 133 TYR A O 1
ATOM 1091 N N . PRO A 1 134 ? 7.035 7.281 7.18 1 97.81 134 PRO A N 1
ATOM 1092 C CA . PRO A 1 134 ? 6.238 7.012 5.98 1 97.81 134 PRO A CA 1
ATOM 1093 C C . PRO A 1 134 ? 6.059 5.52 5.715 1 97.81 134 PRO A C 1
ATOM 1095 O O . PRO A 1 134 ? 6.984 4.73 5.938 1 97.81 134 PRO A O 1
ATOM 1098 N N . VAL A 1 135 ? 4.887 5.152 5.371 1 97.75 135 VAL A N 1
ATOM 1099 C CA . VAL A 1 135 ? 4.562 3.762 5.066 1 97.75 135 VAL A CA 1
ATOM 1100 C C . VAL A 1 135 ? 4.246 3.619 3.578 1 97.75 135 VAL A C 1
ATOM 1102 O O . VAL A 1 135 ? 4.691 2.67 2.93 1 97.75 135 VAL A O 1
ATOM 1105 N N . GLN A 1 136 ? 3.525 4.551 3.016 1 95.69 136 GLN A N 1
ATOM 1106 C CA . GLN A 1 136 ? 3.133 4.523 1.611 1 95.69 136 GLN A CA 1
ATOM 1107 C C . GLN A 1 136 ? 2.715 5.91 1.129 1 95.69 136 GLN A C 1
ATOM 1109 O O . GLN A 1 136 ? 2.096 6.672 1.873 1 95.69 136 GLN A O 1
ATOM 1114 N N . GLU A 1 137 ? 3.1 6.227 -0.084 1 93.81 137 GLU A N 1
ATOM 1115 C CA . GLU A 1 137 ? 2.652 7.426 -0.789 1 93.81 137 GLU A CA 1
ATOM 1116 C C . GLU A 1 137 ? 2.119 7.082 -2.176 1 93.81 137 GLU A C 1
ATOM 1118 O O . GLU A 1 137 ? 2.711 6.27 -2.891 1 93.81 137 GLU A O 1
ATOM 1123 N N . THR A 1 138 ? 1.035 7.605 -2.51 1 88.88 138 THR A N 1
ATOM 1124 C CA . THR A 1 138 ? 0.389 7.391 -3.801 1 88.88 138 THR A CA 1
ATOM 1125 C C . THR A 1 138 ? 0.067 8.727 -4.473 1 88.88 138 THR A C 1
ATOM 1127 O O . THR A 1 138 ? -0.479 9.625 -3.838 1 88.88 138 THR A O 1
ATOM 1130 N N . TYR A 1 139 ? 0.464 8.844 -5.699 1 86.12 139 TYR A N 1
ATOM 1131 C CA . TYR A 1 139 ? 0.164 10.023 -6.496 1 86.12 139 TYR A CA 1
ATOM 1132 C C . TYR A 1 139 ? -0.783 9.688 -7.641 1 86.12 139 TYR A C 1
ATOM 1134 O O . TYR A 1 139 ? -0.667 8.625 -8.258 1 86.12 139 TYR A O 1
ATOM 1142 N N . THR A 1 140 ? -1.69 10.586 -7.766 1 81.38 140 THR A N 1
ATOM 1143 C CA . THR A 1 140 ? -2.697 10.422 -8.812 1 81.38 140 THR A CA 1
ATOM 1144 C C . THR A 1 140 ? -2.742 11.648 -9.719 1 81.38 140 THR A C 1
ATOM 1146 O O . THR A 1 140 ? -2.453 12.766 -9.273 1 81.38 140 THR A O 1
ATOM 1149 N N . ARG A 1 141 ? -2.775 11.383 -11.055 1 77.06 141 ARG A N 1
ATOM 1150 C CA . ARG A 1 141 ? -3.062 12.414 -12.039 1 77.06 141 ARG A CA 1
ATOM 1151 C C . ARG A 1 141 ? -4.301 12.062 -12.859 1 77.06 141 ARG A C 1
ATOM 1153 O O . ARG A 1 141 ? -4.398 10.969 -13.406 1 77.06 141 ARG A O 1
ATOM 1160 N N . ASN A 1 142 ? -5.242 13.086 -12.883 1 70.12 142 ASN A N 1
ATOM 1161 C CA . ASN A 1 142 ? -6.496 12.906 -13.602 1 70.12 142 ASN A CA 1
ATOM 1162 C C . ASN A 1 142 ? -7.188 11.602 -13.203 1 70.12 142 ASN A C 1
ATOM 1164 O O . ASN A 1 142 ? -7.566 10.805 -14.07 1 70.12 142 ASN A O 1
ATOM 1168 N N . TYR A 1 143 ? -7.223 11.336 -12.062 1 63.22 143 TYR A N 1
ATOM 1169 C CA . TYR A 1 143 ? -7.98 10.258 -11.445 1 63.22 143 TYR A CA 1
ATOM 1170 C C . TYR A 1 143 ? -7.254 8.93 -11.586 1 63.22 143 TYR A C 1
ATOM 1172 O O . TYR A 1 143 ? -7.738 7.895 -11.125 1 63.22 143 TYR A O 1
ATOM 1180 N N . SER A 1 144 ? -6.133 8.969 -12.25 1 71.06 144 SER A N 1
ATOM 1181 C CA . SER A 1 144 ? -5.375 7.73 -12.383 1 71.06 144 SER A CA 1
ATOM 1182 C C . SER A 1 144 ? -4.117 7.758 -11.516 1 71.06 144 SER A C 1
ATOM 1184 O O . SER A 1 144 ? -3.451 8.789 -11.414 1 71.06 144 SER A O 1
ATOM 1186 N N . VAL A 1 145 ? -3.994 6.555 -10.875 1 75.56 145 VAL A N 1
ATOM 1187 C CA . VAL A 1 145 ? -2.77 6.445 -10.086 1 75.56 145 VAL A CA 1
ATOM 1188 C C . VAL A 1 145 ? -1.561 6.406 -11.023 1 75.56 145 VAL A C 1
ATOM 1190 O O . VAL A 1 145 ? -1.505 5.586 -11.938 1 75.56 145 VAL A O 1
ATOM 1193 N N . THR A 1 146 ? -0.652 7.324 -10.758 1 79 146 THR A N 1
ATOM 1194 C CA . THR A 1 146 ? 0.546 7.418 -11.586 1 79 146 THR A CA 1
ATOM 1195 C C . THR A 1 146 ? 1.724 6.719 -10.914 1 79 146 THR A C 1
ATOM 1197 O O . THR A 1 146 ? 2.467 5.98 -11.562 1 79 146 THR A O 1
ATOM 1200 N N . THR A 1 147 ? 1.886 6.93 -9.656 1 85.44 147 THR A N 1
ATOM 1201 C CA . THR A 1 147 ? 3.014 6.348 -8.938 1 85.44 147 THR A CA 1
ATOM 1202 C C . THR A 1 147 ? 2.629 6.02 -7.5 1 85.44 147 THR A C 1
ATOM 1204 O O . THR A 1 147 ? 1.854 6.75 -6.879 1 85.44 147 THR A O 1
ATOM 1207 N N . SER A 1 148 ? 3.082 4.992 -7.027 1 87.75 148 SER A N 1
ATOM 1208 C CA . SER A 1 148 ? 2.984 4.625 -5.617 1 87.75 148 SER A CA 1
ATOM 1209 C C . SER A 1 148 ? 4.324 4.141 -5.078 1 87.75 148 SER A C 1
ATOM 1211 O O . SER A 1 148 ? 5.086 3.479 -5.785 1 87.75 148 SER A O 1
ATOM 1213 N N . THR A 1 149 ? 4.582 4.613 -3.848 1 93.62 149 THR A N 1
ATOM 1214 C CA . THR A 1 149 ? 5.824 4.23 -3.189 1 93.62 149 THR A CA 1
ATOM 1215 C C . THR A 1 149 ? 5.543 3.615 -1.82 1 93.62 149 THR A C 1
ATOM 1217 O O . THR A 1 149 ? 4.781 4.172 -1.028 1 93.62 149 THR A O 1
ATOM 1220 N N . ARG A 1 150 ? 6.09 2.416 -1.572 1 95.19 150 ARG A N 1
ATOM 1221 C CA . ARG A 1 150 ? 6.07 1.812 -0.243 1 95.19 150 ARG A CA 1
ATOM 1222 C C . ARG A 1 150 ? 7.434 1.923 0.428 1 95.19 150 ARG A C 1
ATOM 1224 O O . ARG A 1 150 ? 8.469 1.763 -0.224 1 95.19 150 ARG A O 1
ATOM 1231 N N . PHE A 1 151 ? 7.391 2.238 1.753 1 98 151 PHE A N 1
ATOM 1232 C CA . PHE A 1 151 ? 8.602 2.389 2.555 1 98 151 PHE A CA 1
ATOM 1233 C C . PHE A 1 151 ? 8.703 1.275 3.59 1 98 151 PHE A C 1
ATOM 1235 O O . PHE A 1 151 ? 7.723 0.942 4.254 1 98 151 PHE A O 1
ATOM 1242 N N . PHE A 1 152 ? 9.891 0.745 3.709 1 98.25 152 PHE A N 1
ATOM 1243 C CA . PHE A 1 152 ? 10.023 -0.341 4.672 1 98.25 152 PHE A CA 1
ATOM 1244 C C . PHE A 1 152 ? 11.469 -0.479 5.133 1 98.25 152 PHE A C 1
ATOM 1246 O O . PHE A 1 152 ? 12.375 0.092 4.527 1 98.25 152 PHE A O 1
ATOM 1253 N N . ASP A 1 153 ? 11.609 -1.174 6.184 1 98.5 153 ASP A N 1
ATOM 1254 C CA . ASP A 1 153 ? 12.906 -1.362 6.832 1 98.5 153 ASP A CA 1
ATOM 1255 C C . ASP A 1 153 ? 13.516 -0.024 7.242 1 98.5 153 ASP A C 1
ATOM 1257 O O . ASP A 1 153 ? 14.711 0.201 7.062 1 98.5 153 ASP A O 1
ATOM 1261 N N . LEU A 1 154 ? 12.703 0.843 7.809 1 98.44 154 LEU A N 1
ATOM 1262 C CA . LEU A 1 154 ? 13.156 2.184 8.156 1 98.44 154 LEU A CA 1
ATOM 1263 C C . LEU A 1 154 ? 13.953 2.17 9.461 1 98.44 154 LEU A C 1
ATOM 1265 O O . LEU A 1 154 ? 13.57 1.49 10.414 1 98.44 154 LEU A O 1
ATOM 1269 N N . GLN A 1 155 ? 14.906 2.822 9.477 1 97.88 155 GLN A N 1
ATOM 1270 C CA . GLN A 1 155 ? 15.773 3.066 10.625 1 97.88 155 GLN A CA 1
ATOM 1271 C C . GLN A 1 155 ? 16.062 4.555 10.781 1 97.88 155 GLN A C 1
ATOM 1273 O O . GLN A 1 155 ? 16.297 5.258 9.797 1 97.88 155 GLN A O 1
ATOM 1278 N N . LEU A 1 156 ? 16.109 4.855 12 1 97.56 156 LEU A N 1
ATOM 1279 C CA . LEU A 1 156 ? 16.344 6.262 12.297 1 97.56 156 LEU A CA 1
ATOM 1280 C C . LEU A 1 156 ? 17.797 6.633 12.016 1 97.56 156 LEU A C 1
ATOM 1282 O O . LEU A 1 156 ? 18.719 5.871 12.336 1 97.56 156 LEU A O 1
ATOM 1286 N N . GLY A 1 157 ? 17.875 7.859 11.461 1 98 157 GLY A N 1
ATOM 1287 C CA . GLY A 1 157 ? 19.219 8.406 11.25 1 98 157 GLY A CA 1
ATOM 1288 C C . GLY A 1 157 ? 19.844 7.973 9.945 1 98 157 GLY A C 1
ATOM 1289 O O . GLY A 1 157 ? 19.203 7.277 9.148 1 98 157 GLY A O 1
ATOM 1290 N N . ILE A 1 158 ? 20.875 8.414 9.781 1 98.12 158 ILE A N 1
ATOM 1291 C CA . ILE A 1 158 ? 21.734 8.094 8.641 1 98.12 158 ILE A CA 1
ATOM 1292 C C . ILE A 1 158 ? 23.062 7.551 9.133 1 98.12 158 ILE A C 1
ATOM 1294 O O . ILE A 1 158 ? 23.812 8.258 9.82 1 98.12 158 ILE A O 1
ATOM 1298 N N . SER A 1 159 ? 23.359 6.418 8.742 1 98 159 SER A N 1
ATOM 1299 C CA . SER A 1 159 ? 24.531 5.719 9.266 1 98 159 SER A CA 1
ATOM 1300 C C . SER A 1 159 ? 25.828 6.336 8.742 1 98 159 SER A C 1
ATOM 1302 O O . SER A 1 159 ? 26.812 6.453 9.477 1 98 159 SER A O 1
ATOM 1304 N N . ASP A 1 160 ? 25.859 6.594 7.543 1 98.25 160 ASP A N 1
ATOM 1305 C CA . ASP A 1 160 ? 27.016 7.195 6.891 1 98.25 160 ASP A CA 1
ATOM 1306 C C . ASP A 1 160 ? 26.594 8.359 5.996 1 98.25 160 ASP A C 1
ATOM 1308 O O . ASP A 1 160 ? 26.141 8.156 4.871 1 98.25 160 ASP A O 1
ATOM 1312 N N . PRO A 1 161 ? 26.859 9.547 6.492 1 97.62 161 PRO A N 1
ATOM 1313 C CA . PRO A 1 161 ? 26.438 10.711 5.719 1 97.62 161 PRO A CA 1
ATOM 1314 C C . PRO A 1 161 ? 27.141 10.82 4.371 1 97.62 161 PRO A C 1
ATOM 1316 O O . PRO A 1 161 ? 26.719 11.586 3.5 1 97.62 161 PRO A O 1
ATOM 1319 N N . SER A 1 162 ? 28.094 10.117 4.152 1 97.81 162 SER A N 1
ATOM 1320 C CA . SER A 1 162 ? 28.828 10.211 2.898 1 97.81 162 SER A CA 1
ATOM 1321 C C . SER A 1 162 ? 28.031 9.617 1.742 1 97.81 162 SER A C 1
ATOM 1323 O O . SER A 1 162 ? 28.391 9.797 0.577 1 97.81 162 SER A O 1
ATOM 1325 N N . VAL A 1 163 ? 26.969 9.016 2.045 1 98.12 163 VAL A N 1
ATOM 1326 C CA . VAL A 1 163 ? 26.125 8.438 0.995 1 98.12 163 VAL A CA 1
ATOM 1327 C C . VAL A 1 163 ? 25.609 9.539 0.077 1 98.12 163 VAL A C 1
ATOM 1329 O O . VAL A 1 163 ? 25.172 9.266 -1.042 1 98.12 163 VAL A O 1
ATOM 1332 N N . PHE A 1 164 ? 25.625 10.797 0.568 1 98.5 164 PHE A N 1
ATOM 1333 C CA . PHE A 1 164 ? 25.141 11.914 -0.226 1 98.5 164 PHE A CA 1
ATOM 1334 C C . PHE A 1 164 ? 26.281 12.578 -0.993 1 98.5 164 PHE A C 1
ATOM 1336 O O . PHE A 1 164 ? 26.062 13.578 -1.679 1 98.5 164 PHE A O 1
ATOM 1343 N N . THR A 1 165 ? 27.406 12.094 -0.958 1 97.69 165 THR A N 1
ATOM 1344 C CA . THR A 1 165 ? 28.547 12.625 -1.706 1 97.69 165 THR A CA 1
ATOM 1345 C C . THR A 1 165 ? 28.781 11.805 -2.971 1 97.69 165 THR A C 1
ATOM 1347 O O . THR A 1 165 ? 29.125 10.625 -2.895 1 97.69 165 THR A O 1
ATOM 1350 N N . PRO A 1 166 ? 28.578 12.359 -3.955 1 96.44 166 PRO A N 1
ATOM 1351 C CA . PRO A 1 166 ? 28.875 11.625 -5.188 1 96.44 166 PRO A CA 1
ATOM 1352 C C . PRO A 1 166 ? 30.312 11.156 -5.262 1 96.44 166 PRO A C 1
ATOM 1354 O O . PRO A 1 166 ? 31.219 11.844 -4.777 1 96.44 166 PRO A O 1
ATOM 1357 N N . PRO A 1 167 ? 30.469 10.055 -5.871 1 95.94 167 PRO A N 1
ATOM 1358 C CA . PRO A 1 167 ? 31.844 9.578 -6 1 95.94 167 PRO A CA 1
ATOM 1359 C C . PRO A 1 167 ? 32.688 10.445 -6.938 1 95.94 167 PRO A C 1
ATOM 1361 O O . PRO A 1 167 ? 32.156 11.305 -7.637 1 95.94 167 PRO A O 1
ATOM 1364 N N . SER A 1 168 ? 33.875 10.117 -6.898 1 92.75 168 SER A N 1
ATOM 1365 C CA . SER A 1 168 ? 34.812 10.922 -7.672 1 92.75 168 SER A CA 1
ATOM 1366 C C . SER A 1 168 ? 34.562 10.758 -9.172 1 92.75 168 SER A C 1
ATOM 1368 O O . SER A 1 168 ? 34.875 11.656 -9.953 1 92.75 168 SER A O 1
ATOM 1370 N N . THR A 1 169 ? 34 9.758 -9.438 1 91.25 169 THR A N 1
ATOM 1371 C CA . THR A 1 169 ? 33.75 9.523 -10.852 1 91.25 169 THR A CA 1
ATOM 1372 C C . THR A 1 169 ? 32.75 10.531 -11.398 1 91.25 169 THR A C 1
ATOM 1374 O O . THR A 1 169 ? 32.625 10.719 -12.609 1 91.25 169 THR A O 1
ATOM 1377 N N . CYS A 1 170 ? 32.219 11.156 -10.57 1 95.88 170 CYS A N 1
ATOM 1378 C CA . CYS A 1 170 ? 31.188 12.109 -10.992 1 95.88 170 CYS A CA 1
ATOM 1379 C C . CYS A 1 170 ? 31.812 13.461 -11.328 1 95.88 170 CYS A C 1
ATOM 1381 O O . CYS A 1 170 ? 31.125 14.375 -11.789 1 95.88 170 CYS A O 1
ATOM 1383 N N . GLN A 1 171 ? 33 13.633 -11.227 1 90.06 171 GLN A N 1
ATOM 1384 C CA . GLN A 1 171 ? 33.688 14.852 -11.648 1 90.06 171 GLN A CA 1
ATOM 1385 C C . GLN A 1 171 ? 33.656 15.008 -13.164 1 90.06 171 GLN A C 1
ATOM 1387 O O . GLN A 1 171 ? 33.625 16.125 -13.68 1 90.06 171 GLN A O 1
ATOM 1392 N N . GLU A 1 172 ? 33.75 13.914 -13.781 1 89.06 172 GLU A N 1
ATOM 1393 C CA . GLU A 1 172 ? 33.625 13.953 -15.242 1 89.06 172 GLU A CA 1
ATOM 1394 C C . GLU A 1 172 ? 32.281 13.367 -15.703 1 89.06 172 GLU A C 1
ATOM 1396 O O . GLU A 1 172 ? 32.25 12.547 -16.625 1 89.06 172 GLU A O 1
ATOM 1401 N N . ALA A 1 173 ? 31.312 13.852 -15.172 1 89.75 173 ALA A N 1
ATOM 1402 C CA . ALA A 1 173 ? 30 13.25 -15.344 1 89.75 173 ALA A CA 1
ATOM 1403 C C . ALA A 1 173 ? 29.359 13.688 -16.656 1 89.75 173 ALA A C 1
ATOM 1405 O O . ALA A 1 173 ? 29.609 14.805 -17.125 1 89.75 173 ALA A O 1
ATOM 1406 N N . LEU A 1 174 ? 28.547 12.727 -17.281 1 90.06 174 LEU A N 1
ATOM 1407 C CA . LEU A 1 174 ? 27.766 13.031 -18.484 1 90.06 174 LEU A CA 1
ATOM 1408 C C . LEU A 1 174 ? 26.625 13.977 -18.141 1 90.06 174 LEU A C 1
ATOM 1410 O O . LEU A 1 174 ? 26 13.859 -17.078 1 90.06 174 LEU A O 1
ATOM 1414 N N . PRO A 1 175 ? 26.375 14.93 -19.031 1 91.06 175 PRO A N 1
ATOM 1415 C CA . PRO A 1 175 ? 25.344 15.922 -18.75 1 91.06 175 PRO A CA 1
ATOM 1416 C C . PRO A 1 175 ? 23.938 15.438 -19.109 1 91.06 175 PRO A C 1
ATOM 1418 O O . PRO A 1 175 ? 23 16.234 -19.203 1 91.06 175 PRO A O 1
ATOM 1421 N N . ARG A 1 176 ? 23.859 14.055 -19.453 1 92.06 176 ARG A N 1
ATOM 1422 C CA . ARG A 1 176 ? 22.562 13.516 -19.828 1 92.06 176 ARG A CA 1
ATOM 1423 C C . ARG A 1 176 ? 22.25 12.25 -19.031 1 92.06 176 ARG A C 1
ATOM 1425 O O . ARG A 1 176 ? 23.172 11.547 -18.594 1 92.06 176 ARG A O 1
ATOM 1432 N N . ARG A 1 177 ? 20.859 11.977 -18.922 1 91.38 177 ARG 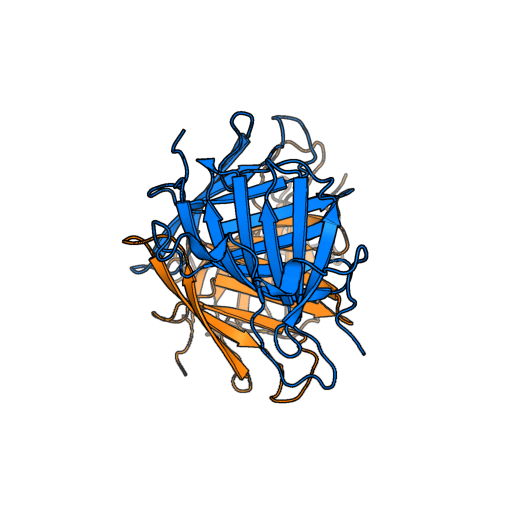A N 1
ATOM 1433 C CA . ARG A 1 177 ? 20.438 10.789 -18.188 1 91.38 177 ARG A CA 1
ATOM 1434 C C . ARG A 1 177 ? 20.812 9.516 -18.938 1 91.38 177 ARG A C 1
ATOM 1436 O O . ARG A 1 177 ? 20.703 9.461 -20.172 1 91.38 177 ARG A O 1
ATOM 1443 N N . MET A 1 178 ? 21.25 8.477 -18.109 1 91.88 178 MET A N 1
ATOM 1444 C CA . MET A 1 178 ? 21.547 7.172 -18.688 1 91.88 178 MET A CA 1
ATOM 1445 C C . MET A 1 178 ? 20.312 6.289 -18.719 1 91.88 178 MET A C 1
ATOM 1447 O O . MET A 1 178 ? 19.484 6.34 -17.797 1 91.88 178 MET A O 1
ATOM 1451 N N . LYS A 1 179 ? 20.188 5.547 -19.766 1 85.5 179 LYS A N 1
ATOM 1452 C CA . LYS A 1 179 ? 19.078 4.605 -19.906 1 85.5 179 LYS A CA 1
ATOM 1453 C C . LYS A 1 179 ? 19.391 3.283 -19.203 1 85.5 179 LYS A C 1
ATOM 1455 O O . LYS A 1 179 ? 20.547 2.908 -19.062 1 85.5 179 LYS A O 1
ATOM 1460 N N . ASP A 1 180 ? 18.312 2.65 -18.688 1 80.06 180 ASP A N 1
ATOM 1461 C CA . ASP A 1 180 ? 18.531 1.433 -17.906 1 80.06 180 ASP A CA 1
ATOM 1462 C C . ASP A 1 180 ? 18.562 0.203 -18.812 1 80.06 180 ASP A C 1
ATOM 1464 O O . ASP A 1 180 ? 18.734 -0.921 -18.344 1 80.06 180 ASP A O 1
ATOM 1468 N N . GLU A 1 181 ? 18.281 0.429 -19.984 1 72.62 181 GLU A N 1
ATOM 1469 C CA . GLU A 1 181 ? 18.375 -0.726 -20.875 1 72.62 181 GLU A CA 1
ATOM 1470 C C . GLU A 1 181 ? 19.484 -0.536 -21.906 1 72.62 181 GLU A C 1
ATOM 1472 O O . GLU A 1 181 ? 19.828 0.596 -22.266 1 72.62 181 GLU A O 1
ATOM 1477 N N . CYS A 1 182 ? 20.062 -1.671 -22.125 1 61.06 182 CYS A N 1
ATOM 1478 C CA . CYS A 1 182 ? 20.984 -1.659 -23.25 1 61.06 182 CYS A CA 1
ATOM 1479 C C . CYS A 1 182 ? 20.234 -1.521 -24.562 1 61.06 182 CYS A C 1
ATOM 1481 O O . CYS A 1 182 ? 19.031 -1.81 -24.641 1 61.06 182 CYS A O 1
ATOM 1483 N N . MET B 1 1 ? 4.488 -23.766 4.609 1 60.59 1 MET B N 1
ATOM 1484 C CA . MET B 1 1 ? 4.137 -22.375 4.352 1 60.59 1 MET B CA 1
ATOM 1485 C C . MET B 1 1 ? 3.02 -21.906 5.281 1 60.59 1 MET B C 1
ATOM 1487 O O . MET B 1 1 ? 2.197 -22.719 5.719 1 60.59 1 MET B O 1
ATOM 1491 N N . GLN B 1 2 ? 3.299 -20.828 5.949 1 75.5 2 GLN B N 1
ATOM 1492 C CA . GLN B 1 2 ? 2.289 -20.375 6.898 1 75.5 2 GLN B CA 1
ATOM 1493 C C . GLN B 1 2 ? 0.966 -20.078 6.199 1 75.5 2 GLN B C 1
ATOM 1495 O O . GLN B 1 2 ? 0.952 -19.672 5.039 1 75.5 2 GLN B O 1
ATOM 1500 N N . SER B 1 3 ? -0.08 -20.734 6.672 1 88.31 3 SER B N 1
ATOM 1501 C CA . SER B 1 3 ? -1.426 -20.516 6.152 1 88.31 3 SER B CA 1
ATOM 1502 C C . SER B 1 3 ? -2.061 -19.281 6.766 1 88.31 3 SER B C 1
ATOM 1504 O O . SER B 1 3 ? -1.896 -19.016 7.957 1 88.31 3 SER B O 1
ATOM 1506 N N . ALA B 1 4 ? -2.545 -18.531 5.902 1 95.06 4 ALA B N 1
ATOM 1507 C CA . ALA B 1 4 ? -3.281 -17.344 6.352 1 95.06 4 ALA B CA 1
ATOM 1508 C C . ALA B 1 4 ? -4.535 -17.75 7.125 1 95.06 4 ALA B C 1
ATOM 1510 O O . ALA B 1 4 ? -5.027 -18.859 6.988 1 95.06 4 ALA B O 1
ATOM 1511 N N . PRO B 1 5 ? -5.02 -16.828 8.023 1 97.06 5 PRO B N 1
ATOM 1512 C CA . PRO B 1 5 ? -6.258 -17.141 8.742 1 97.06 5 PRO B CA 1
ATOM 1513 C C . PRO B 1 5 ? -7.418 -17.469 7.805 1 97.06 5 PRO B C 1
ATOM 1515 O O . PRO B 1 5 ? -7.59 -16.812 6.777 1 97.06 5 PRO B O 1
ATOM 1518 N N . LEU B 1 6 ? -8.078 -18.422 8.141 1 97.38 6 LEU B N 1
ATOM 1519 C CA . LEU B 1 6 ? -9.148 -18.938 7.297 1 97.38 6 LEU B CA 1
ATOM 1520 C C . LEU B 1 6 ? -10.367 -18.016 7.34 1 97.38 6 LEU B C 1
ATOM 1522 O O . LEU B 1 6 ? -11.18 -18.016 6.414 1 97.38 6 LEU B O 1
ATOM 1526 N N . GLN B 1 7 ? -10.609 -17.406 8.438 1 98.38 7 GLN B N 1
ATOM 1527 C CA . GLN B 1 7 ? -11.711 -16.453 8.609 1 98.38 7 GLN B CA 1
ATOM 1528 C C . GLN B 1 7 ? -11.234 -15.18 9.289 1 98.38 7 GLN B C 1
ATOM 1530 O O . GLN B 1 7 ? -10.547 -15.227 10.305 1 98.38 7 GLN B O 1
ATOM 1535 N N . TRP B 1 8 ? -11.594 -14.094 8.688 1 98.5 8 TRP B N 1
ATOM 1536 C CA . TRP B 1 8 ? -11.25 -12.82 9.312 1 98.5 8 TRP B CA 1
ATOM 1537 C C . TRP B 1 8 ? -12.133 -11.695 8.773 1 98.5 8 TRP B C 1
ATOM 1539 O O . TRP B 1 8 ? -12.812 -11.867 7.762 1 98.5 8 TRP B O 1
ATOM 1549 N N . GLU B 1 9 ? -12.281 -10.641 9.625 1 98.75 9 GLU B N 1
ATOM 1550 C CA . GLU B 1 9 ? -12.922 -9.391 9.234 1 98.75 9 GLU B CA 1
ATOM 1551 C C . GLU B 1 9 ? -11.938 -8.227 9.289 1 98.75 9 GLU B C 1
ATOM 1553 O O . GLU B 1 9 ? -10.945 -8.281 10.016 1 98.75 9 GLU B O 1
ATOM 1558 N N . GLY B 1 10 ? -12.133 -7.32 8.461 1 98.56 10 GLY B N 1
ATOM 1559 C CA . GLY B 1 10 ? -11.297 -6.129 8.422 1 98.56 10 GLY B CA 1
ATOM 1560 C C . GLY B 1 10 ? -11.773 -5.102 7.41 1 98.56 10 GLY B C 1
ATOM 1561 O O . GLY B 1 10 ? -12.969 -4.996 7.137 1 98.56 10 GLY B O 1
ATOM 1562 N N . ARG B 1 11 ? -10.922 -4.258 7.016 1 98.06 11 ARG B N 1
ATOM 1563 C CA . ARG B 1 11 ? -11.203 -3.236 6.012 1 98.06 11 ARG B CA 1
ATOM 1564 C C . ARG B 1 11 ? -10.188 -3.291 4.875 1 98.06 11 ARG B C 1
ATOM 1566 O O . ARG B 1 11 ? -9.07 -3.777 5.059 1 98.06 11 ARG B O 1
ATOM 1573 N N . THR B 1 12 ? -10.672 -2.939 3.725 1 97.12 12 THR B N 1
ATOM 1574 C CA . THR B 1 12 ? -9.82 -2.92 2.539 1 97.12 12 THR B CA 1
ATOM 1575 C C . THR B 1 12 ? -9.984 -1.608 1.775 1 97.12 12 THR B C 1
ATOM 1577 O O . THR B 1 12 ? -11.023 -0.946 1.889 1 97.12 12 THR B O 1
ATOM 1580 N N . VAL B 1 13 ? -8.977 -1.201 1.145 1 92.44 13 VAL B N 1
ATOM 1581 C CA . VAL B 1 13 ? -9.039 -0.192 0.093 1 92.44 13 VAL B CA 1
ATOM 1582 C C . VAL B 1 13 ? -8.477 -0.767 -1.207 1 92.44 13 VAL B C 1
ATOM 1584 O O . VAL B 1 13 ? -7.328 -1.214 -1.252 1 92.44 13 VAL B O 1
ATOM 1587 N N . ALA B 1 14 ? -9.352 -0.832 -2.191 1 90.75 14 ALA B N 1
ATOM 1588 C CA . ALA B 1 14 ? -8.984 -1.33 -3.516 1 90.75 14 ALA B CA 1
ATOM 1589 C C . ALA B 1 14 ? -8.867 -0.185 -4.516 1 90.75 14 ALA B C 1
ATOM 1591 O O . ALA B 1 14 ? -9.758 0.663 -4.613 1 90.75 14 ALA B O 1
ATOM 1592 N N . TYR B 1 15 ? -7.77 -0.178 -5.168 1 82.69 15 TYR B N 1
ATOM 1593 C CA . TYR B 1 15 ? -7.543 0.816 -6.211 1 82.69 15 TYR B CA 1
ATOM 1594 C C . TYR B 1 15 ? -7.609 0.18 -7.594 1 82.69 15 TYR B C 1
ATOM 1596 O O . TYR B 1 15 ? -6.926 -0.812 -7.859 1 82.69 15 TYR B O 1
ATOM 1604 N N . ASP B 1 16 ? -8.555 0.727 -8.383 1 81.06 16 ASP B N 1
ATOM 1605 C CA . ASP B 1 16 ? -8.531 0.467 -9.82 1 81.06 16 ASP B CA 1
ATOM 1606 C C . ASP B 1 16 ? -7.645 1.473 -10.547 1 81.06 16 ASP B C 1
ATOM 1608 O O . ASP B 1 16 ? -8.023 2.633 -10.727 1 81.06 16 ASP B O 1
ATOM 1612 N N . HIS B 1 17 ? -6.496 0.957 -10.992 1 74.56 17 HIS B N 1
ATOM 1613 C CA . HIS B 1 17 ? -5.461 1.862 -11.484 1 74.56 17 HIS B CA 1
ATOM 1614 C C . HIS B 1 17 ? -5.727 2.277 -12.922 1 74.56 17 HIS B C 1
ATOM 1616 O O . HIS B 1 17 ? -5.082 3.193 -13.438 1 74.56 17 HIS B O 1
ATOM 1622 N N . THR B 1 18 ? -6.695 1.671 -13.547 1 70.19 18 THR B N 1
ATOM 1623 C CA . THR B 1 18 ? -7.125 2.088 -14.883 1 70.19 18 THR B CA 1
ATOM 1624 C C . THR B 1 18 ? -8.023 3.32 -14.797 1 70.19 18 THR B C 1
ATOM 1626 O O . THR B 1 18 ? -7.891 4.246 -15.602 1 70.19 18 THR B O 1
ATOM 1629 N N . THR B 1 19 ? -8.906 3.312 -13.773 1 67.31 19 THR B N 1
ATOM 1630 C CA . THR B 1 19 ? -9.867 4.402 -13.672 1 67.31 19 THR B CA 1
ATOM 1631 C C . THR B 1 19 ? -9.438 5.406 -12.609 1 67.31 19 THR B C 1
ATOM 1633 O O . THR B 1 19 ? -9.922 6.539 -12.586 1 67.31 19 THR B O 1
ATOM 1636 N N . GLY B 1 20 ? -8.523 4.883 -11.711 1 67.75 20 GLY B N 1
ATOM 1637 C CA . GLY B 1 20 ? -8.086 5.727 -10.617 1 67.75 20 GLY B CA 1
ATOM 1638 C C . GLY B 1 20 ? -9.039 5.719 -9.438 1 67.75 20 GLY B C 1
ATOM 1639 O O . GLY B 1 20 ? -8.836 6.438 -8.453 1 67.75 20 GLY B O 1
ATOM 1640 N N . ARG B 1 21 ? -10.07 4.973 -9.453 1 70.88 21 ARG B N 1
ATOM 1641 C CA . ARG B 1 21 ? -11.062 4.918 -8.383 1 70.88 21 ARG B CA 1
ATOM 1642 C C . ARG B 1 21 ? -10.641 3.943 -7.289 1 70.88 21 ARG B C 1
ATOM 1644 O O . ARG B 1 21 ? -10.062 2.893 -7.578 1 70.88 21 ARG B O 1
ATOM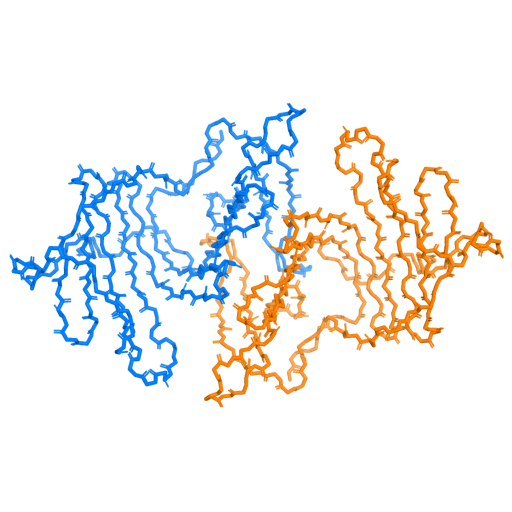 1651 N N . ASN B 1 22 ? -10.852 4.504 -6 1 78.62 22 ASN B N 1
ATOM 1652 C CA . ASN B 1 22 ? -10.617 3.607 -4.871 1 78.62 22 ASN B CA 1
ATOM 1653 C C . ASN B 1 22 ? -11.906 3.295 -4.125 1 78.62 22 ASN B C 1
ATOM 1655 O O . ASN B 1 22 ? -12.836 4.102 -4.117 1 78.62 22 ASN B O 1
ATOM 1659 N N . THR B 1 23 ? -12.039 2.137 -3.766 1 85.12 23 THR B N 1
ATOM 1660 C CA . THR B 1 23 ? -13.188 1.664 -2.994 1 85.12 23 THR B CA 1
ATOM 1661 C C . THR B 1 23 ? -12.742 1.144 -1.63 1 85.12 23 THR B C 1
ATOM 1663 O O . THR B 1 23 ? -11.883 0.268 -1.545 1 85.12 23 THR B O 1
ATOM 1666 N N . ARG B 1 24 ? -13.328 1.807 -0.618 1 92.06 24 ARG B N 1
ATOM 1667 C CA . ARG B 1 24 ? -13.117 1.351 0.752 1 92.06 24 ARG B CA 1
ATOM 1668 C C . ARG B 1 24 ? -14.289 0.505 1.232 1 92.06 24 ARG B C 1
ATOM 1670 O O . ARG B 1 24 ? -15.453 0.83 0.96 1 92.06 24 ARG B O 1
ATOM 1677 N N . ALA B 1 25 ? -13.992 -0.557 1.901 1 96.94 25 ALA B N 1
ATOM 1678 C CA . ALA B 1 25 ? -15.062 -1.44 2.348 1 96.94 25 ALA B CA 1
ATOM 1679 C C . ALA B 1 25 ? -14.641 -2.229 3.586 1 96.94 25 ALA B C 1
ATOM 1681 O O . ALA B 1 25 ? -13.461 -2.529 3.768 1 96.94 25 ALA B O 1
ATOM 1682 N N . ALA B 1 26 ? -15.602 -2.371 4.445 1 98.12 26 ALA B N 1
ATOM 1683 C CA . ALA B 1 26 ? -15.461 -3.443 5.43 1 98.12 26 ALA B CA 1
ATOM 1684 C C . ALA B 1 26 ? -15.586 -4.812 4.766 1 98.12 26 ALA B C 1
ATOM 1686 O O . ALA B 1 26 ? -16.438 -5.008 3.889 1 98.12 26 ALA B O 1
ATOM 1687 N N . VAL B 1 27 ? -14.758 -5.742 5.254 1 98.44 27 VAL B N 1
ATOM 1688 C CA . VAL B 1 27 ? -14.695 -7.055 4.613 1 98.44 27 VAL B CA 1
ATOM 1689 C C . VAL B 1 27 ? -14.891 -8.148 5.66 1 98.44 27 VAL B C 1
ATOM 1691 O O . VAL B 1 27 ? -14.336 -8.07 6.758 1 98.44 27 VAL B O 1
ATOM 1694 N N . SER B 1 28 ? -15.719 -9.07 5.367 1 98.81 28 SER B N 1
ATOM 1695 C CA . SER B 1 28 ? -15.797 -10.359 6.039 1 98.81 28 SER B CA 1
ATOM 1696 C C . SER B 1 28 ? -15.391 -11.5 5.109 1 98.81 28 SER B C 1
ATOM 1698 O O . SER B 1 28 ? -15.977 -11.664 4.035 1 98.81 28 SER B O 1
ATOM 1700 N N . TYR B 1 29 ? -14.297 -12.164 5.531 1 98.69 29 TYR B N 1
ATOM 1701 C CA . TYR B 1 29 ? -13.703 -13.219 4.719 1 98.69 29 TYR B CA 1
ATOM 1702 C C . TYR B 1 29 ? -13.867 -14.578 5.387 1 98.69 29 TYR B C 1
ATOM 1704 O O . TYR B 1 29 ? -13.445 -14.766 6.531 1 98.69 29 TYR B O 1
ATOM 1712 N N . ASP B 1 30 ? -14.555 -15.445 4.668 1 98.81 30 ASP B N 1
ATOM 1713 C CA . ASP B 1 30 ? -14.727 -16.844 5.078 1 98.81 30 ASP B CA 1
ATOM 1714 C C . ASP B 1 30 ? -14.109 -17.781 4.055 1 98.81 30 ASP B C 1
ATOM 1716 O O . ASP B 1 30 ? -14.766 -18.156 3.072 1 98.81 30 ASP B O 1
ATOM 1720 N N . GLY B 1 31 ? -12.828 -18.234 4.332 1 97.56 31 GLY B N 1
ATOM 1721 C CA . GLY B 1 31 ? -12.102 -19.109 3.43 1 97.56 31 GLY B CA 1
ATOM 1722 C C . GLY B 1 31 ? -12.781 -20.438 3.211 1 97.56 31 GLY B C 1
ATOM 1723 O O . GLY B 1 31 ? -13.117 -20.797 2.078 1 97.56 31 GLY B O 1
ATOM 1724 N N . PRO B 1 32 ? -12.992 -21.125 4.223 1 97.62 32 PRO B N 1
ATOM 1725 C CA . PRO B 1 32 ? -13.648 -22.438 4.07 1 97.62 32 PRO B CA 1
ATOM 1726 C C . PRO B 1 32 ? -15.008 -22.328 3.379 1 97.62 32 PRO B C 1
ATOM 1728 O O . PRO B 1 32 ? -15.367 -23.203 2.586 1 97.62 32 PRO B O 1
ATOM 1731 N N . GLY B 1 33 ? -15.703 -21.344 3.656 1 98.06 33 GLY B N 1
ATOM 1732 C CA . GLY B 1 33 ? -17 -21.172 3.018 1 98.06 33 GLY B CA 1
ATOM 1733 C C . GLY B 1 33 ? -16.906 -20.547 1.64 1 98.06 33 GLY B C 1
ATOM 1734 O O . GLY B 1 33 ? -17.891 -20.484 0.91 1 98.06 33 GLY B O 1
ATOM 1735 N N . GLN B 1 34 ? -15.719 -20.094 1.235 1 98.31 34 GLN B N 1
ATOM 1736 C CA . GLN B 1 34 ? -15.477 -19.406 -0.024 1 98.31 34 GLN B CA 1
ATOM 1737 C C . GLN B 1 34 ? -16.5 -18.297 -0.252 1 98.31 34 GLN B C 1
ATOM 1739 O O . GLN B 1 34 ? -17.188 -18.281 -1.279 1 98.31 34 GLN B O 1
ATOM 1744 N N . ARG B 1 35 ? -16.578 -17.484 0.603 1 98.62 35 ARG B N 1
ATOM 1745 C CA . ARG B 1 35 ? -17.516 -16.359 0.528 1 98.62 35 ARG B CA 1
ATOM 1746 C C . ARG B 1 35 ? -16.906 -15.102 1.125 1 98.62 35 ARG B C 1
ATOM 1748 O O . ARG B 1 35 ? -16.078 -15.172 2.039 1 98.62 35 ARG B O 1
ATOM 1755 N N . VAL B 1 36 ? -17.25 -14.055 0.649 1 98.62 36 VAL B N 1
ATOM 1756 C CA . VAL B 1 36 ? -16.734 -12.75 1.035 1 98.62 36 VAL B CA 1
ATOM 1757 C C . VAL B 1 36 ? -17.859 -11.727 1.044 1 98.62 36 VAL B C 1
ATOM 1759 O O . VAL B 1 36 ? -18.703 -11.711 0.139 1 98.62 36 VAL B O 1
ATOM 1762 N N . ARG B 1 37 ? -18.016 -10.969 2.082 1 98.75 37 ARG B N 1
ATOM 1763 C CA . ARG B 1 37 ? -18.922 -9.82 2.127 1 98.75 37 ARG B CA 1
ATOM 1764 C C . ARG B 1 37 ? -18.125 -8.516 2.135 1 98.75 37 ARG B C 1
ATOM 1766 O O . ARG B 1 37 ? -17.156 -8.375 2.881 1 98.75 37 ARG B O 1
ATOM 1773 N N . LEU B 1 38 ? -18.453 -7.691 1.259 1 98.06 38 LEU B N 1
ATOM 1774 C CA . LEU B 1 38 ? -17.906 -6.344 1.202 1 98.06 38 LEU B CA 1
ATOM 1775 C C . LEU B 1 38 ? -18.984 -5.301 1.482 1 98.06 38 LEU B C 1
ATOM 1777 O O . LEU B 1 38 ? -20.016 -5.289 0.82 1 98.06 38 LEU B O 1
ATOM 1781 N N . LEU B 1 39 ? -18.781 -4.504 2.428 1 97.56 39 LEU B N 1
ATOM 1782 C CA . LEU B 1 39 ? -19.656 -3.383 2.734 1 97.56 39 LEU B CA 1
ATOM 1783 C C . LEU B 1 39 ? -18.938 -2.055 2.521 1 97.56 39 LEU B C 1
ATOM 1785 O O . LEU B 1 39 ? -18.125 -1.644 3.352 1 97.56 39 LEU B O 1
ATOM 1789 N N . GLN B 1 40 ? -19.281 -1.483 1.438 1 94.69 40 GLN B N 1
ATOM 1790 C CA . GLN B 1 40 ? -18.609 -0.249 1.058 1 94.69 40 GLN B CA 1
ATOM 1791 C C . GLN B 1 40 ? -18.812 0.836 2.111 1 94.69 40 GLN B C 1
ATOM 1793 O O . GLN B 1 40 ? -19.906 0.988 2.652 1 94.69 40 GLN B O 1
ATOM 1798 N N . GLU B 1 41 ? -17.625 1.506 2.361 1 89.75 41 GLU B N 1
ATOM 1799 C CA . GLU B 1 41 ? -17.703 2.621 3.299 1 89.75 41 GLU B CA 1
ATOM 1800 C C . GLU B 1 41 ? -18.172 3.896 2.602 1 89.75 41 GLU B C 1
ATOM 1802 O O . GLU B 1 41 ? -17.719 4.211 1.5 1 89.75 41 GLU B O 1
ATOM 1807 N N . ARG B 1 42 ? -19.266 4.328 3.246 1 82.19 42 ARG B N 1
ATOM 1808 C CA . ARG B 1 42 ? -19.844 5.547 2.68 1 82.19 42 ARG B CA 1
ATOM 1809 C C . ARG B 1 42 ? -19 6.766 3.037 1 82.19 42 ARG B C 1
ATOM 1811 O O . ARG B 1 42 ? -19.203 7.391 4.078 1 82.19 42 ARG B O 1
ATOM 1818 N N . LYS B 1 43 ? -17.719 6.68 2.412 1 67.69 43 LYS B N 1
ATOM 1819 C CA . LYS B 1 43 ? -16.875 7.848 2.697 1 67.69 43 LYS B CA 1
ATOM 1820 C C . LYS B 1 43 ? -17.062 8.93 1.635 1 67.69 43 LYS B C 1
ATOM 1822 O O . LYS B 1 43 ? -17.016 8.641 0.437 1 67.69 43 LYS B O 1
ATOM 1827 N N . GLY B 1 44 ? -17.719 9.938 1.998 1 60.66 44 GLY B N 1
ATOM 1828 C CA . GLY B 1 44 ? -17.828 11.133 1.182 1 60.66 44 GLY B CA 1
ATOM 1829 C C . GLY B 1 44 ? -19.266 11.453 0.789 1 60.66 44 GLY B C 1
ATOM 1830 O O . GLY B 1 44 ? -20.156 10.609 0.908 1 60.66 44 GLY B O 1
ATOM 1831 N N . LEU B 1 45 ? -19.375 12.586 0.708 1 60.56 45 LEU B N 1
ATOM 1832 C CA . LEU B 1 45 ? -20.703 13.094 0.351 1 60.56 45 LEU B CA 1
ATOM 1833 C C . LEU B 1 45 ? -20.812 13.312 -1.154 1 60.56 45 LEU B C 1
ATOM 1835 O O . LEU B 1 45 ? -20.609 14.43 -1.641 1 60.56 45 LEU B O 1
ATOM 1839 N N . ILE B 1 46 ? -20.344 12.336 -1.885 1 60.75 46 ILE B N 1
ATOM 1840 C CA . ILE B 1 46 ? -20.516 12.523 -3.32 1 60.75 46 ILE B CA 1
ATOM 1841 C C . ILE B 1 46 ? -21.984 12.406 -3.684 1 60.75 46 ILE B C 1
ATOM 1843 O O . ILE B 1 46 ? -22.625 11.391 -3.404 1 60.75 46 ILE B O 1
ATOM 1847 N N . PRO B 1 47 ? -22.562 13.562 -4.094 1 67.44 47 PRO B N 1
ATOM 1848 C CA . PRO B 1 47 ? -23.953 13.484 -4.516 1 67.44 47 PRO B CA 1
ATOM 1849 C C . PRO B 1 47 ? -24.219 12.336 -5.488 1 67.44 47 PRO B C 1
ATOM 1851 O O . PRO B 1 47 ? -23.375 12.047 -6.344 1 67.44 47 PRO B O 1
ATOM 1854 N N . CYS B 1 48 ? -25.188 11.625 -5.242 1 73.75 48 CYS B N 1
ATOM 1855 C CA . CYS B 1 48 ? -25.797 10.562 -6.047 1 73.75 48 CYS B CA 1
ATOM 1856 C C . CYS B 1 48 ? -24.922 9.312 -6.035 1 73.75 48 CYS B C 1
ATOM 1858 O O . CYS B 1 48 ? -25.141 8.398 -6.836 1 73.75 48 CYS B O 1
ATOM 1860 N N . LYS B 1 49 ? -23.891 9.398 -5.277 1 79.06 49 LYS B N 1
ATOM 1861 C CA . LYS B 1 49 ? -23.125 8.164 -5.203 1 79.06 49 LYS B CA 1
ATOM 1862 C C . LYS B 1 49 ? -23.844 7.113 -4.355 1 79.06 49 LYS B C 1
ATOM 1864 O O . LYS B 1 49 ? -24.312 7.418 -3.262 1 79.06 49 LYS B O 1
ATOM 1869 N N . LYS B 1 50 ? -24.062 5.953 -5.07 1 87.25 50 LYS B N 1
ATOM 1870 C CA . LYS B 1 50 ? -24.641 4.824 -4.348 1 87.25 50 LYS B CA 1
ATOM 1871 C C . LYS B 1 50 ? -23.547 3.934 -3.752 1 87.25 50 LYS B C 1
ATOM 1873 O O . LYS B 1 50 ? -22.484 3.781 -4.336 1 87.25 50 LYS B O 1
ATOM 1878 N N . PHE B 1 51 ? -23.797 3.5 -2.541 1 91.31 51 PHE B N 1
ATOM 1879 C CA . PHE B 1 51 ? -22.922 2.559 -1.851 1 91.31 51 PHE B CA 1
ATOM 1880 C C . PHE B 1 51 ? -23.594 1.193 -1.724 1 91.31 51 PHE B C 1
ATOM 1882 O O . PHE B 1 51 ? -24.812 1.105 -1.512 1 91.31 51 PHE B O 1
ATOM 1889 N N . PHE B 1 52 ? -22.734 0.274 -1.821 1 94.19 52 PHE B N 1
ATOM 1890 C CA . PHE B 1 52 ? -23.297 -1.066 -1.917 1 94.19 52 PHE B CA 1
ATOM 1891 C C . PHE B 1 52 ? -22.672 -1.996 -0.89 1 94.19 52 PHE B C 1
ATOM 1893 O O . PHE B 1 52 ? -21.562 -1.744 -0.418 1 94.19 52 PHE B O 1
ATOM 1900 N N . GLU B 1 53 ? -23.516 -2.941 -0.557 1 97.38 53 GLU B N 1
ATOM 1901 C CA . GLU B 1 53 ? -23.078 -4.195 0.049 1 97.38 53 GLU B CA 1
ATOM 1902 C C . GLU B 1 53 ? -23.031 -5.316 -0.983 1 97.38 53 GLU B C 1
ATOM 1904 O O . GLU B 1 53 ? -23.953 -5.477 -1.783 1 97.38 53 GLU B O 1
ATOM 1909 N N . TYR B 1 54 ? -21.906 -6.023 -0.921 1 97.38 54 TYR B N 1
ATOM 1910 C CA . TYR B 1 54 ? -21.734 -7.18 -1.798 1 97.38 54 TYR B CA 1
ATOM 1911 C C . TYR B 1 54 ? -21.531 -8.453 -0.989 1 97.38 54 TYR B C 1
ATOM 1913 O O . TYR B 1 54 ? -20.766 -8.477 -0.03 1 97.38 54 TYR B O 1
ATOM 1921 N N . ILE B 1 55 ? -22.266 -9.391 -1.412 1 98.5 55 ILE B N 1
ATOM 1922 C CA . ILE B 1 55 ? -22.094 -10.727 -0.843 1 98.5 55 ILE B CA 1
ATOM 1923 C C . ILE B 1 55 ? -21.719 -11.711 -1.946 1 98.5 55 ILE B C 1
ATOM 1925 O O . ILE B 1 55 ? -22.547 -12.031 -2.803 1 98.5 55 ILE B O 1
ATOM 1929 N N . PHE B 1 56 ? -20.5 -12.195 -1.868 1 98.38 56 PHE B N 1
ATOM 1930 C CA . PHE B 1 56 ? -19.984 -13.172 -2.816 1 98.38 56 PHE B CA 1
ATOM 1931 C C . PHE B 1 56 ? -20.062 -14.578 -2.248 1 98.38 56 PHE B C 1
ATOM 1933 O O . PHE B 1 56 ? -19.422 -14.891 -1.242 1 98.38 56 PHE B O 1
ATOM 1940 N N . LEU B 1 57 ? -20.891 -15.312 -2.9 1 98.38 57 LEU B N 1
ATOM 1941 C CA . LEU B 1 57 ? -21 -16.719 -2.562 1 98.38 57 LEU B CA 1
ATOM 1942 C C . LEU B 1 57 ? -20.469 -17.594 -3.699 1 98.38 57 LEU B C 1
ATOM 1944 O O . LEU B 1 57 ? -21.219 -17.953 -4.613 1 98.38 57 LEU B O 1
ATOM 1948 N N . TYR B 1 58 ? -19.203 -18.031 -3.549 1 98.31 58 TYR B N 1
ATOM 1949 C CA . TYR B 1 58 ? -18.516 -18.688 -4.664 1 98.31 58 TYR B CA 1
ATOM 1950 C C . TYR B 1 58 ? -18.984 -20.125 -4.82 1 98.31 58 TYR B C 1
ATOM 1952 O O . TYR B 1 58 ? -19.031 -20.656 -5.934 1 98.31 58 TYR B O 1
ATOM 1960 N N . LYS B 1 59 ? -19.281 -20.719 -3.766 1 97.88 59 LYS B N 1
ATOM 1961 C CA . LYS B 1 59 ? -19.781 -22.078 -3.893 1 97.88 59 LYS B CA 1
ATOM 1962 C C . LYS B 1 59 ? -21.109 -22.109 -4.66 1 97.88 59 LYS B C 1
ATOM 1964 O O . LYS B 1 59 ? -21.375 -23.062 -5.402 1 97.88 59 LYS B O 1
ATOM 1969 N N . ASP B 1 60 ? -21.891 -21.109 -4.535 1 96.81 60 ASP B N 1
ATOM 1970 C CA . ASP B 1 60 ? -23.172 -21.016 -5.223 1 96.81 60 ASP B CA 1
ATOM 1971 C C . ASP B 1 60 ? -23.047 -20.219 -6.52 1 96.81 60 ASP B C 1
ATOM 1973 O O . ASP B 1 60 ? -24.031 -20.047 -7.246 1 96.81 60 ASP B O 1
ATOM 1977 N N . ALA B 1 61 ? -21.891 -19.672 -6.691 1 97.19 61 ALA B N 1
ATOM 1978 C CA . ALA B 1 61 ? -21.609 -18.859 -7.879 1 97.19 61 ALA B CA 1
ATOM 1979 C C . ALA B 1 61 ? -22.609 -17.703 -8.008 1 97.19 61 ALA B C 1
ATOM 1981 O O . ALA B 1 61 ? -23.172 -17.484 -9.086 1 97.19 61 ALA B O 1
ATOM 1982 N N . VAL B 1 62 ? -22.781 -17.094 -7.027 1 97.31 62 VAL B N 1
ATOM 1983 C CA . VAL B 1 62 ? -23.75 -16 -7.066 1 97.31 62 VAL B CA 1
ATOM 1984 C C . VAL B 1 62 ? -23.203 -14.789 -6.32 1 97.31 62 VAL B C 1
ATOM 1986 O O . VAL B 1 62 ? -22.562 -14.93 -5.277 1 97.31 62 VAL B O 1
ATOM 1989 N N . LEU B 1 63 ? -23.484 -13.703 -6.742 1 98.06 63 LEU B N 1
ATOM 1990 C CA . LEU B 1 63 ? -23.188 -12.406 -6.152 1 98.06 63 LEU B CA 1
ATOM 1991 C C . LEU B 1 63 ? -24.469 -11.617 -5.891 1 98.06 63 LEU B C 1
ATOM 1993 O O . LEU B 1 63 ? -25.297 -11.461 -6.785 1 98.06 63 LEU B O 1
ATOM 1997 N N . PHE B 1 64 ? -24.625 -11.125 -4.738 1 98.06 64 PHE B N 1
ATOM 1998 C CA . PHE B 1 64 ? -25.672 -10.18 -4.391 1 98.06 64 PHE B CA 1
ATOM 1999 C C . PHE B 1 64 ? -25.109 -8.773 -4.246 1 98.06 64 PHE B C 1
ATOM 2001 O O . PHE B 1 64 ? -24.094 -8.57 -3.574 1 98.06 64 PHE B O 1
ATOM 2008 N N . GLN B 1 65 ? -25.703 -7.957 -4.793 1 97.69 65 GLN B N 1
ATOM 2009 C CA . GLN B 1 65 ? -25.422 -6.527 -4.691 1 97.69 65 GLN B CA 1
ATOM 2010 C C . GLN B 1 65 ? -26.609 -5.777 -4.078 1 97.69 65 GLN B C 1
ATOM 2012 O O . GLN B 1 65 ? -27.703 -5.781 -4.633 1 97.69 65 GLN B O 1
ATOM 2017 N N . ILE B 1 66 ? -26.391 -5.137 -2.949 1 95.5 66 ILE B N 1
ATOM 2018 C CA . ILE B 1 66 ? -27.453 -4.484 -2.205 1 95.5 66 ILE B CA 1
ATOM 2019 C C . ILE B 1 66 ? -27.141 -3 -2.029 1 95.5 66 ILE B C 1
ATOM 2021 O O . ILE B 1 66 ? -26.109 -2.648 -1.452 1 95.5 66 ILE B O 1
ATOM 2025 N N . GLU B 1 67 ? -27.984 -2.182 -2.682 1 94 67 GLU B N 1
ATOM 2026 C CA . GLU B 1 67 ? -27.828 -0.746 -2.471 1 94 67 GLU B CA 1
ATOM 2027 C C . GLU B 1 67 ? -28.125 -0.362 -1.026 1 94 67 GLU B C 1
ATOM 2029 O O . GLU B 1 67 ? -29.188 -0.716 -0.493 1 94 67 GLU B O 1
ATOM 2034 N N . GLN B 1 68 ? -27.234 0.263 -0.287 1 90.81 68 GLN B N 1
ATOM 2035 C CA . GLN B 1 68 ? -27.25 0.378 1.168 1 90.81 68 GLN B CA 1
ATOM 2036 C C . GLN B 1 68 ? -28.391 1.276 1.636 1 90.81 68 GLN B C 1
ATOM 2038 O O . GLN B 1 68 ? -28.922 1.103 2.74 1 90.81 68 GLN B O 1
ATOM 2043 N N . VAL B 1 69 ? -28.859 2.137 0.898 1 90.31 69 VAL B N 1
ATOM 2044 C CA . VAL B 1 69 ? -29.906 3.041 1.345 1 90.31 69 VAL B CA 1
ATOM 2045 C C . VAL B 1 69 ? -31.281 2.449 1.005 1 90.31 69 VAL B C 1
ATOM 2047 O O . VAL B 1 69 ? -32.125 2.262 1.888 1 90.31 69 VAL B O 1
ATOM 2050 N N . THR B 1 70 ? -31.453 2.168 -0.213 1 90.12 70 THR B N 1
ATOM 2051 C CA . THR B 1 70 ? -32.781 1.713 -0.65 1 90.12 70 THR B CA 1
ATOM 2052 C C . THR B 1 70 ? -32.938 0.221 -0.38 1 90.12 70 THR B C 1
ATOM 2054 O O . THR B 1 70 ? -34.062 -0.293 -0.398 1 90.12 70 THR B O 1
ATOM 2057 N N . LYS B 1 71 ? -31.953 -0.453 -0.215 1 93.06 71 LYS B N 1
ATOM 2058 C CA . LYS B 1 71 ? -31.922 -1.893 0.025 1 93.06 71 LYS B CA 1
ATOM 2059 C C . LYS B 1 71 ? -32.344 -2.668 -1.219 1 93.06 71 LYS B C 1
ATOM 2061 O O . LYS B 1 71 ? -32.594 -3.869 -1.147 1 93.06 71 LYS B O 1
ATOM 2066 N N . LEU B 1 72 ? -32.406 -1.977 -2.275 1 93.38 72 LEU B N 1
ATOM 2067 C CA . LEU B 1 72 ? -32.594 -2.701 -3.525 1 93.38 72 LEU B CA 1
ATOM 2068 C C . LEU B 1 72 ? -31.469 -3.707 -3.75 1 93.38 72 LEU B C 1
ATOM 2070 O O . LEU B 1 72 ? -30.297 -3.398 -3.514 1 93.38 72 LEU B O 1
ATOM 2074 N N . CYS B 1 73 ? -31.891 -4.836 -4.258 1 96.12 73 CYS B N 1
ATOM 2075 C CA . CYS B 1 73 ? -30.969 -5.961 -4.332 1 96.12 73 CYS B CA 1
ATOM 2076 C C . CYS B 1 73 ? -30.891 -6.504 -5.754 1 96.12 73 CYS B C 1
ATOM 2078 O O . CYS B 1 73 ? -31.906 -6.629 -6.438 1 96.12 73 CYS B O 1
ATOM 2080 N N . SER B 1 74 ? -29.672 -6.77 -6.145 1 96.94 74 SER B N 1
ATOM 2081 C CA . SER B 1 74 ? -29.391 -7.52 -7.363 1 96.94 74 SER B CA 1
ATOM 2082 C C . SER B 1 74 ? -28.719 -8.859 -7.047 1 96.94 74 SER B C 1
ATOM 2084 O O . SER B 1 74 ? -27.891 -8.945 -6.152 1 96.94 74 SER B O 1
ATOM 2086 N N . LYS B 1 75 ? -29.172 -9.773 -7.797 1 96.56 75 LYS B N 1
ATOM 2087 C CA . LYS B 1 75 ? -28.609 -11.117 -7.738 1 96.56 75 LYS B CA 1
ATOM 2088 C C . LYS B 1 75 ? -28.062 -11.539 -9.102 1 96.56 75 LYS B C 1
ATOM 2090 O O . LYS B 1 75 ? -28.828 -11.742 -10.047 1 96.56 75 LYS B O 1
ATOM 2095 N N . ILE B 1 76 ? -26.812 -11.711 -9.125 1 95.19 76 ILE B N 1
ATOM 2096 C CA . ILE B 1 76 ? -26.203 -11.969 -10.422 1 95.19 76 ILE B CA 1
ATOM 2097 C C . ILE B 1 76 ? -25.234 -13.141 -10.312 1 95.19 76 ILE B C 1
ATOM 2099 O O . ILE B 1 76 ? -24.812 -13.508 -9.211 1 95.19 76 ILE B O 1
ATOM 2103 N N . ALA B 1 77 ? -24.938 -13.695 -11.508 1 95.25 77 ALA B N 1
ATOM 2104 C CA . ALA B 1 77 ? -24.031 -14.836 -11.539 1 95.25 77 ALA B CA 1
ATOM 2105 C C . ALA B 1 77 ? -22.594 -14.398 -11.281 1 95.25 77 ALA B C 1
ATOM 2107 O O . ALA B 1 77 ? -22.141 -13.375 -11.805 1 95.25 77 ALA B O 1
ATOM 2108 N N . LEU B 1 78 ? -21.875 -15.109 -10.438 1 94.62 78 LEU B N 1
ATOM 2109 C CA . LEU B 1 78 ? -20.453 -14.93 -10.141 1 94.62 78 LEU B CA 1
ATOM 2110 C C . LEU B 1 78 ? -19.594 -15.836 -11.008 1 94.62 78 LEU B C 1
ATOM 2112 O O . LEU B 1 78 ? -19.578 -17.062 -10.812 1 94.62 78 LEU B O 1
ATOM 2116 N N . THR B 1 79 ? -18.922 -15.266 -11.867 1 94.69 79 THR B N 1
ATOM 2117 C CA . THR B 1 79 ? -18.219 -16.062 -12.867 1 94.69 79 THR B CA 1
ATOM 2118 C C . THR B 1 79 ? -16.734 -16.172 -12.5 1 94.69 79 THR B C 1
ATOM 2120 O O . THR B 1 79 ? -16.047 -17.078 -12.977 1 94.69 79 THR B O 1
ATOM 21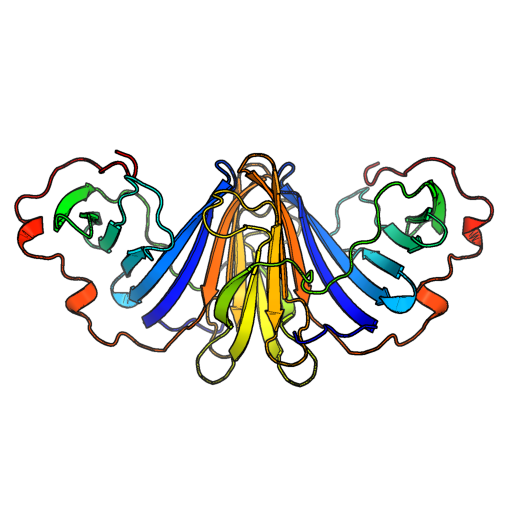23 N N . GLU B 1 80 ? -16.25 -15.359 -11.789 1 90.81 80 GLU B N 1
ATOM 2124 C CA . GLU B 1 80 ? -14.867 -15.438 -11.344 1 90.81 80 GLU B CA 1
ATOM 2125 C C . GLU B 1 80 ? -14.664 -16.578 -10.344 1 90.81 80 GLU B C 1
ATOM 2127 O O . GLU B 1 80 ? -15.523 -16.812 -9.492 1 90.81 80 GLU B O 1
ATOM 2132 N N . PRO B 1 81 ? -13.555 -17.234 -10.516 1 93.06 81 PRO B N 1
ATOM 2133 C CA . PRO B 1 81 ? -13.297 -18.312 -9.562 1 93.06 81 PRO B CA 1
ATOM 2134 C C . PRO B 1 81 ? -12.891 -17.797 -8.18 1 93.06 81 PRO B C 1
ATOM 2136 O O . PRO B 1 81 ? -12.461 -16.656 -8.055 1 93.06 81 PRO B O 1
ATOM 2139 N N . TRP B 1 82 ? -12.969 -18.719 -7.258 1 95.38 82 TRP B N 1
ATOM 2140 C CA . TRP B 1 82 ? -12.531 -18.453 -5.891 1 95.38 82 TRP B CA 1
ATOM 2141 C C . TRP B 1 82 ? -11.016 -18.281 -5.832 1 95.38 82 TRP B C 1
ATOM 2143 O O . TRP B 1 82 ? -10.273 -19.094 -6.395 1 95.38 82 TRP B O 1
ATOM 2153 N N . ASP B 1 83 ? -10.625 -17.219 -5.102 1 92.19 83 ASP B N 1
ATOM 2154 C CA . ASP B 1 83 ? -9.211 -16.922 -4.871 1 92.19 83 ASP B CA 1
ATOM 2155 C C . ASP B 1 83 ? -8.961 -16.562 -3.41 1 92.19 83 ASP B C 1
ATOM 2157 O O . ASP B 1 83 ? -9.258 -15.438 -2.988 1 92.19 83 ASP B O 1
ATOM 2161 N N . PRO B 1 84 ? -8.391 -17.5 -2.734 1 93.62 84 PRO B N 1
ATOM 2162 C CA . PRO B 1 84 ? -8.234 -17.266 -1.3 1 93.62 84 PRO B CA 1
ATOM 2163 C C . PRO B 1 84 ? -7.23 -16.141 -0.997 1 93.62 84 PRO B C 1
ATOM 2165 O O . PRO B 1 84 ? -6.262 -15.961 -1.738 1 93.62 84 PRO B O 1
ATOM 2168 N N . TYR B 1 85 ? -7.496 -15.406 0.131 1 94.94 85 TYR B N 1
ATOM 2169 C CA . TYR B 1 85 ? -6.516 -14.445 0.626 1 94.94 85 TYR B CA 1
ATOM 2170 C C . TYR B 1 85 ? -5.41 -15.148 1.403 1 94.94 85 TYR B C 1
ATOM 2172 O O . TYR B 1 85 ? -5.285 -14.969 2.617 1 94.94 85 TYR B O 1
ATOM 2180 N N . ASP B 1 86 ? -4.684 -15.898 0.682 1 93.44 86 ASP B N 1
ATOM 2181 C CA . ASP B 1 86 ? -3.557 -16.672 1.179 1 93.44 86 ASP B CA 1
ATOM 2182 C C . ASP B 1 86 ? -2.438 -16.75 0.142 1 93.44 86 ASP B C 1
ATOM 2184 O O . ASP B 1 86 ? -2.643 -16.406 -1.025 1 93.44 86 ASP B O 1
ATOM 2188 N N . ILE B 1 87 ? -1.279 -17.094 0.539 1 92.5 87 ILE B N 1
ATOM 2189 C CA . ILE B 1 87 ? -0.163 -17.297 -0.379 1 92.5 87 ILE B CA 1
ATOM 2190 C C . ILE B 1 87 ? -0.403 -18.547 -1.218 1 92.5 87 ILE B C 1
ATOM 2192 O O . ILE B 1 87 ? -0.489 -19.656 -0.68 1 92.5 87 ILE B O 1
ATOM 2196 N N . PRO B 1 88 ? -0.52 -18.328 -2.455 1 89.62 88 PRO B N 1
ATOM 2197 C CA . PRO B 1 88 ? -0.703 -19.516 -3.295 1 89.62 88 PRO B CA 1
ATOM 2198 C C . PRO B 1 88 ? 0.471 -20.484 -3.205 1 89.62 88 PRO B C 1
ATOM 2200 O O . PRO B 1 88 ? 1.614 -20.062 -3.016 1 89.62 88 PRO B O 1
ATOM 2203 N N . ALA B 1 89 ? 0.15 -21.797 -3.381 1 86 89 ALA B N 1
ATOM 2204 C CA . ALA B 1 89 ? 1.134 -22.875 -3.213 1 86 89 ALA B CA 1
ATOM 2205 C C . ALA B 1 89 ? 2.289 -22.719 -4.195 1 86 89 ALA B C 1
ATOM 2207 O O . ALA B 1 89 ? 3.438 -23.016 -3.869 1 86 89 ALA B O 1
ATOM 2208 N N . ASN B 1 90 ? 2.111 -22.219 -5.227 1 84.06 90 ASN B N 1
ATOM 2209 C CA . ASN B 1 90 ? 3.168 -22.141 -6.23 1 84.06 90 ASN B CA 1
ATOM 2210 C C . ASN B 1 90 ? 3.732 -20.734 -6.355 1 84.06 90 ASN B C 1
ATOM 2212 O O . ASN B 1 90 ? 4.328 -20.391 -7.375 1 84.06 90 ASN B O 1
ATOM 2216 N N . SER B 1 91 ? 3.666 -20.094 -5.363 1 90 91 SER B N 1
ATOM 2217 C CA . SER B 1 91 ? 4.152 -18.719 -5.398 1 90 91 SER B CA 1
ATOM 2218 C C . SER B 1 91 ? 5.656 -18.656 -5.148 1 90 91 SER B C 1
ATOM 2220 O O . SER B 1 91 ? 6.238 -19.578 -4.59 1 90 91 SER B O 1
ATOM 2222 N N . THR B 1 92 ? 6.25 -17.672 -5.586 1 88.75 92 THR B N 1
ATOM 2223 C CA . THR B 1 92 ? 7.676 -17.406 -5.418 1 88.75 92 THR B CA 1
ATOM 2224 C C . THR B 1 92 ? 7.914 -16.359 -4.332 1 88.75 92 THR B C 1
ATOM 2226 O O . THR B 1 92 ? 7.309 -15.289 -4.355 1 88.75 92 THR B O 1
ATOM 2229 N N . TYR B 1 93 ? 8.703 -16.781 -3.42 1 90.44 93 TYR B N 1
ATOM 2230 C CA . TYR B 1 93 ? 9.109 -15.844 -2.375 1 90.44 93 TYR B CA 1
ATOM 2231 C C . TYR B 1 93 ? 9.945 -14.703 -2.951 1 90.44 93 TYR B C 1
ATOM 2233 O O . TYR B 1 93 ? 10.922 -14.945 -3.658 1 90.44 93 TYR B O 1
ATOM 2241 N N . GLU B 1 94 ? 9.641 -13.422 -2.637 1 87.69 94 GLU B N 1
ATOM 2242 C CA . GLU B 1 94 ? 10.312 -12.266 -3.23 1 87.69 94 GLU B CA 1
ATOM 2243 C C . GLU B 1 94 ? 11.133 -11.508 -2.189 1 87.69 94 GLU B C 1
ATOM 2245 O O . GLU B 1 94 ? 12.242 -11.062 -2.471 1 87.69 94 GLU B O 1
ATOM 2250 N N . ASP B 1 95 ? 10.625 -11.25 -1.053 1 92.94 95 ASP B N 1
ATOM 2251 C CA . ASP B 1 95 ? 11.281 -10.367 -0.098 1 92.94 95 ASP B CA 1
ATOM 2252 C C . ASP B 1 95 ? 10.656 -10.484 1.29 1 92.94 95 ASP B C 1
ATOM 2254 O O . ASP B 1 95 ? 9.602 -11.094 1.446 1 92.94 95 ASP B O 1
ATOM 2258 N N . GLN B 1 96 ? 11.383 -10.195 2.346 1 95.5 96 GLN B N 1
ATOM 2259 C CA . GLN B 1 96 ? 10.922 -10.023 3.717 1 95.5 96 GLN B CA 1
ATOM 2260 C C . GLN B 1 96 ? 11.461 -8.727 4.316 1 95.5 96 GLN B C 1
ATOM 2262 O O . GLN B 1 96 ? 12.641 -8.406 4.164 1 95.5 96 GLN B O 1
ATOM 2267 N N . TYR B 1 97 ? 10.484 -7.879 4.941 1 97.69 97 TYR B N 1
ATOM 2268 C CA . TYR B 1 97 ? 10.898 -6.566 5.422 1 97.69 97 TYR B CA 1
ATOM 2269 C C . TYR B 1 97 ? 9.953 -6.059 6.504 1 97.69 97 TYR B C 1
ATOM 2271 O O . TYR B 1 97 ? 8.906 -6.66 6.754 1 97.69 97 TYR B O 1
ATOM 2279 N N . TYR B 1 98 ? 10.344 -5.113 7.129 1 98.38 98 TYR B N 1
ATOM 2280 C CA . TYR B 1 98 ? 9.539 -4.492 8.172 1 98.38 98 TYR B CA 1
ATOM 2281 C C . TYR B 1 98 ? 8.773 -3.291 7.637 1 98.38 98 TYR B C 1
ATOM 2283 O O . TYR B 1 98 ? 9.344 -2.443 6.945 1 98.38 98 TYR B O 1
ATOM 2291 N N . ILE B 1 99 ? 7.551 -3.201 7.898 1 98.44 99 ILE B N 1
ATOM 2292 C CA . ILE B 1 99 ? 6.746 -2.006 7.684 1 98.44 99 ILE B CA 1
ATOM 2293 C C . ILE B 1 99 ? 6.617 -1.226 8.992 1 98.44 99 ILE B C 1
ATOM 2295 O O . ILE B 1 99 ? 6.355 -1.809 10.047 1 98.44 99 ILE B O 1
ATOM 2299 N N . GLY B 1 100 ? 6.688 -0.01 8.938 1 97.81 100 GLY B N 1
ATOM 2300 C CA . GLY B 1 100 ? 6.66 0.852 10.109 1 97.81 100 GLY B CA 1
ATOM 2301 C C . GLY B 1 100 ? 8.008 1.483 10.414 1 97.81 100 GLY B C 1
ATOM 2302 O O . GLY B 1 100 ? 8.797 1.735 9.508 1 97.81 100 GLY B O 1
ATOM 2303 N N . GLY B 1 101 ? 8.195 1.914 11.625 1 96.12 101 GLY B N 1
ATOM 2304 C CA . GLY B 1 101 ? 9.438 2.504 12.094 1 96.12 101 GLY B CA 1
ATOM 2305 C C . GLY B 1 101 ? 10.031 1.773 13.281 1 96.12 101 GLY B C 1
ATOM 2306 O O . GLY B 1 101 ? 9.383 0.903 13.867 1 96.12 101 GLY B O 1
ATOM 2307 N N . PRO B 1 102 ? 11.266 2.164 13.539 1 94.81 102 PRO B N 1
ATOM 2308 C CA . PRO B 1 102 ? 11.938 1.499 14.656 1 94.81 102 PRO B CA 1
ATOM 2309 C C . PRO B 1 102 ? 11.078 1.476 15.922 1 94.81 102 PRO B C 1
ATOM 2311 O O . PRO B 1 102 ? 10.523 2.506 16.312 1 94.81 102 PRO B O 1
ATOM 2314 N N . GLY B 1 103 ? 10.938 0.255 16.5 1 92.5 103 GLY B N 1
ATOM 2315 C CA . GLY B 1 103 ? 10.195 0.098 17.734 1 92.5 103 GLY B CA 1
ATOM 2316 C C . GLY B 1 103 ? 8.719 -0.179 17.531 1 92.5 103 GLY B C 1
ATOM 2317 O O . GLY B 1 103 ? 8.008 -0.536 18.469 1 92.5 103 GLY B O 1
ATOM 2318 N N . ASP B 1 104 ? 8.258 0.135 16.391 1 94.94 104 ASP B N 1
ATOM 2319 C CA . ASP B 1 104 ? 6.867 -0.121 16.031 1 94.94 104 ASP B CA 1
ATOM 2320 C C . ASP B 1 104 ? 6.746 -0.572 14.586 1 94.94 104 ASP B C 1
ATOM 2322 O O . ASP B 1 104 ? 6.461 0.239 13.695 1 94.94 104 ASP B O 1
ATOM 2326 N N . GLU B 1 105 ? 6.898 -1.762 14.469 1 97.31 105 GLU B N 1
ATOM 2327 C CA . GLU B 1 105 ? 6.969 -2.309 13.117 1 97.31 105 GLU B CA 1
ATOM 2328 C C . GLU B 1 105 ? 6.426 -3.734 13.07 1 97.31 105 GLU B C 1
ATOM 2330 O O . GLU B 1 105 ? 6.359 -4.414 14.094 1 97.31 105 GLU B O 1
ATOM 2335 N N . ILE B 1 106 ? 5.965 -4.156 11.938 1 98 106 ILE B N 1
ATOM 2336 C CA . ILE B 1 106 ? 5.562 -5.531 11.672 1 98 106 ILE B CA 1
ATOM 2337 C C . ILE B 1 106 ? 6.418 -6.113 10.547 1 98 106 ILE B C 1
ATOM 2339 O O . ILE B 1 106 ? 6.801 -5.402 9.617 1 98 106 ILE B O 1
ATOM 2343 N N . MET B 1 107 ? 6.777 -7.281 10.711 1 97.94 107 MET B N 1
ATOM 2344 C CA . MET B 1 107 ? 7.512 -7.977 9.656 1 97.94 107 MET B CA 1
ATOM 2345 C C . MET B 1 107 ? 6.555 -8.641 8.672 1 97.94 107 MET B C 1
ATOM 2347 O O . MET B 1 107 ? 5.602 -9.305 9.078 1 97.94 107 MET B O 1
ATOM 2351 N N . VAL B 1 108 ? 6.902 -8.406 7.359 1 97.88 108 VAL B N 1
ATOM 2352 C CA . VAL B 1 108 ? 6.031 -8.977 6.332 1 97.88 108 VAL B CA 1
ATOM 2353 C C . VAL B 1 108 ? 6.875 -9.727 5.305 1 97.88 108 VAL B C 1
ATOM 2355 O O . VAL B 1 108 ? 8.102 -9.586 5.27 1 97.88 108 VAL B O 1
ATOM 2358 N N . GLN B 1 109 ? 6.168 -10.523 4.602 1 96.94 109 GLN B N 1
ATOM 2359 C CA . GLN B 1 109 ? 6.742 -11.266 3.484 1 96.94 109 GLN B CA 1
ATOM 2360 C C . GLN B 1 109 ? 5.988 -10.977 2.189 1 96.94 109 GLN B C 1
ATOM 2362 O O . GLN B 1 109 ? 4.773 -10.773 2.203 1 96.94 109 GLN B O 1
ATOM 2367 N N . GLU B 1 110 ? 6.797 -10.898 1.099 1 94.25 110 GLU B N 1
ATOM 2368 C CA . GLU B 1 110 ? 6.277 -10.586 -0.229 1 94.25 110 GLU B CA 1
ATOM 2369 C C . GLU B 1 110 ? 6.461 -11.766 -1.184 1 94.25 110 GLU B C 1
ATOM 2371 O O . GLU B 1 110 ? 7.547 -12.344 -1.266 1 94.25 110 GLU B O 1
ATOM 2376 N N . TRP B 1 111 ? 5.328 -12.078 -1.848 1 92.75 111 TRP B N 1
ATOM 2377 C CA . TRP B 1 111 ? 5.297 -13.219 -2.764 1 92.75 111 TRP B CA 1
ATOM 2378 C C . TRP B 1 111 ? 4.738 -12.805 -4.121 1 92.75 111 TRP B C 1
ATOM 2380 O O . TRP B 1 111 ? 3.988 -11.828 -4.223 1 92.75 111 TRP B O 1
ATOM 2390 N N . SER B 1 112 ? 5.156 -13.539 -5.137 1 89.06 112 SER B N 1
ATOM 2391 C CA . SER B 1 112 ? 4.652 -13.297 -6.48 1 89.06 112 SER B CA 1
ATOM 2392 C C . SER B 1 112 ? 4.414 -14.602 -7.23 1 89.06 112 SER B C 1
ATOM 2394 O O . SER B 1 112 ? 4.738 -15.68 -6.723 1 89.06 112 SER B O 1
ATOM 2396 N N . ASP B 1 113 ? 3.67 -14.484 -8.312 1 87.38 113 ASP B N 1
ATOM 2397 C CA . ASP B 1 113 ? 3.469 -15.664 -9.156 1 87.38 113 ASP B CA 1
ATOM 2398 C C . ASP B 1 113 ? 4.578 -15.789 -10.195 1 87.38 113 ASP B C 1
ATOM 2400 O O . ASP B 1 113 ? 4.504 -16.625 -11.102 1 87.38 113 ASP B O 1
ATOM 2404 N N . ARG B 1 114 ? 5.523 -14.938 -9.969 1 78.75 114 ARG B N 1
ATOM 2405 C CA . ARG B 1 114 ? 6.648 -15.008 -10.898 1 78.75 114 ARG B CA 1
ATOM 2406 C C . ARG B 1 114 ? 7.5 -16.25 -10.625 1 78.75 114 ARG B C 1
ATOM 2408 O O . ARG B 1 114 ? 7.852 -16.531 -9.477 1 78.75 114 ARG B O 1
ATOM 2415 N N . LYS B 1 115 ? 7.578 -16.875 -11.68 1 69.88 115 LYS B N 1
ATOM 2416 C CA . LYS B 1 115 ? 8.523 -17.984 -11.547 1 69.88 115 LYS B CA 1
ATOM 2417 C C . LYS B 1 115 ? 9.961 -17.5 -11.727 1 69.88 115 LYS B C 1
ATOM 2419 O O . LYS B 1 115 ? 10.211 -16.547 -12.453 1 69.88 115 LYS B O 1
ATOM 2424 N N . PRO B 1 116 ? 10.742 -18.047 -10.82 1 58.31 116 PRO B N 1
ATOM 2425 C CA . PRO B 1 116 ? 12.148 -17.656 -10.945 1 58.31 116 PRO B CA 1
ATOM 2426 C C . PRO B 1 116 ? 12.609 -17.562 -12.398 1 58.31 116 PRO B C 1
ATOM 2428 O O . PRO B 1 116 ? 12.273 -18.438 -13.211 1 58.31 116 PRO B O 1
ATOM 2431 N N . ALA B 1 117 ? 13.273 -16.453 -12.742 1 58.62 117 ALA B N 1
ATOM 2432 C CA . ALA B 1 117 ? 13.883 -16.172 -14.047 1 58.62 117 ALA B CA 1
ATOM 2433 C C . ALA B 1 117 ? 12.844 -15.641 -15.031 1 58.62 117 ALA B C 1
ATOM 2435 O O . ALA B 1 117 ? 13.156 -15.406 -16.203 1 58.62 117 ALA B O 1
ATOM 2436 N N . ARG B 1 118 ? 11.609 -15.797 -14.523 1 56.94 118 ARG B N 1
ATOM 2437 C CA . ARG B 1 118 ? 10.625 -15.188 -15.414 1 56.94 118 ARG B CA 1
ATOM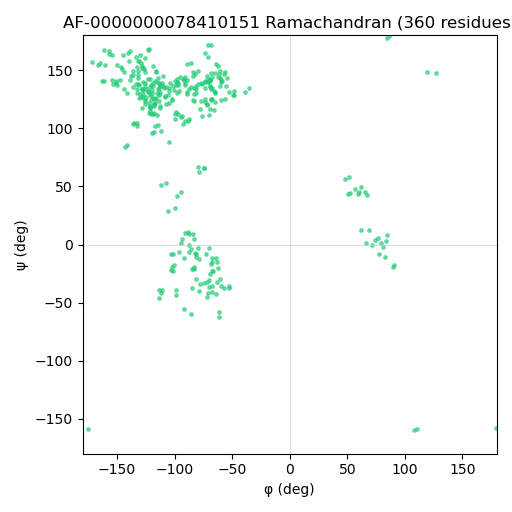 2438 C C . ARG B 1 118 ? 10.336 -13.75 -15.023 1 56.94 118 ARG B C 1
ATOM 2440 O O . ARG B 1 118 ? 10.391 -13.398 -13.836 1 56.94 118 ARG B O 1
ATOM 2447 N N . LYS B 1 119 ? 10.148 -12.93 -16.078 1 56.59 119 LYS B N 1
ATOM 2448 C CA . LYS B 1 119 ? 10.25 -11.477 -15.961 1 56.59 119 LYS B CA 1
ATOM 2449 C C . LYS B 1 119 ? 8.938 -10.875 -15.492 1 56.59 119 LYS B C 1
ATOM 2451 O O . LYS B 1 119 ? 8.914 -9.773 -14.938 1 56.59 119 LYS B O 1
ATOM 2456 N N . LEU B 1 120 ? 7.98 -11.688 -15.742 1 64.75 120 LEU B N 1
ATOM 2457 C CA . LEU B 1 120 ? 6.805 -10.859 -15.5 1 64.75 120 LEU B CA 1
ATOM 2458 C C . LEU B 1 120 ? 5.875 -11.523 -14.492 1 64.75 120 LEU B C 1
ATOM 2460 O O . LEU B 1 120 ? 5.648 -12.734 -14.547 1 64.75 120 LEU B O 1
ATOM 2464 N N . GLU B 1 121 ? 5.688 -10.773 -13.43 1 77.69 121 GLU B N 1
ATOM 2465 C CA . GLU B 1 121 ? 4.695 -11.242 -12.461 1 77.69 121 GLU B CA 1
ATOM 2466 C C . GLU B 1 121 ? 3.338 -10.586 -12.703 1 77.69 121 GLU B C 1
ATOM 2468 O O . GLU B 1 121 ? 3.266 -9.461 -13.195 1 77.69 121 GLU B O 1
ATOM 2473 N N . SER B 1 122 ? 2.191 -11.352 -12.492 1 82.75 122 SER B N 1
ATOM 2474 C CA . SER B 1 122 ? 0.838 -10.82 -12.617 1 82.75 122 SER B CA 1
ATOM 2475 C C . SER B 1 122 ? 0.222 -10.555 -11.242 1 82.75 122 SER B C 1
ATOM 2477 O O . SER B 1 122 ? -0.822 -9.906 -11.141 1 82.75 122 SER B O 1
ATOM 2479 N N . TRP B 1 123 ? 1.006 -11.047 -10.312 1 88.06 123 TRP B N 1
ATOM 2480 C CA . TRP B 1 123 ? 0.481 -10.883 -8.969 1 88.06 123 TRP B CA 1
ATOM 2481 C C . TRP B 1 123 ? 1.614 -10.75 -7.953 1 88.06 123 TRP B C 1
ATOM 2483 O O . TRP B 1 123 ? 2.604 -11.477 -8.023 1 88.06 123 TRP B O 1
ATOM 2493 N N . VAL B 1 124 ? 1.45 -9.82 -7.039 1 90 124 VAL B N 1
ATOM 2494 C CA . VAL B 1 124 ? 2.295 -9.688 -5.855 1 90 124 VAL B CA 1
ATOM 2495 C C . VAL B 1 124 ? 1.422 -9.602 -4.605 1 90 124 VAL B C 1
ATOM 2497 O O . VAL B 1 124 ? 0.469 -8.82 -4.562 1 90 124 VAL B O 1
ATOM 2500 N N . GLY B 1 125 ? 1.702 -10.461 -3.645 1 94 125 GLY B N 1
ATOM 2501 C CA . GLY B 1 125 ? 1.006 -10.453 -2.367 1 94 125 GLY B CA 1
ATOM 2502 C C . GLY B 1 125 ? 1.934 -10.258 -1.185 1 94 125 GLY B C 1
ATOM 2503 O O . GLY B 1 125 ? 3.021 -10.836 -1.14 1 94 125 GLY B O 1
ATOM 2504 N N . VAL B 1 126 ? 1.537 -9.414 -0.283 1 96.06 126 VAL B N 1
ATOM 2505 C CA . VAL B 1 126 ? 2.27 -9.117 0.943 1 96.06 126 VAL B CA 1
ATOM 2506 C C . VAL B 1 126 ? 1.476 -9.609 2.15 1 96.06 126 VAL B C 1
ATOM 2508 O O . VAL B 1 126 ? 0.286 -9.312 2.283 1 96.06 126 VAL B O 1
ATOM 2511 N N . TYR B 1 127 ? 2.125 -10.383 3.027 1 97.31 127 TYR B N 1
ATOM 2512 C CA . TYR B 1 127 ? 1.486 -10.984 4.191 1 97.31 127 TYR B CA 1
ATOM 2513 C C . TYR B 1 127 ? 2.367 -10.844 5.43 1 97.31 127 TYR B C 1
ATOM 2515 O O . TYR B 1 127 ? 3.596 -10.836 5.324 1 97.31 127 TYR B O 1
ATOM 2523 N N . THR B 1 128 ? 1.71 -10.68 6.539 1 97.88 128 THR B N 1
ATOM 2524 C CA . THR B 1 128 ? 2.494 -10.672 7.77 1 97.88 128 THR B CA 1
ATOM 2525 C C . THR B 1 128 ? 3.215 -12.008 7.961 1 97.88 128 THR B C 1
ATOM 2527 O O . THR B 1 128 ? 2.701 -13.055 7.57 1 97.88 128 THR B O 1
ATOM 2530 N N . ILE B 1 129 ? 4.457 -11.859 8.594 1 96.62 129 ILE B N 1
ATOM 2531 C CA . ILE B 1 129 ? 5.16 -13.086 8.945 1 96.62 129 ILE B CA 1
ATOM 2532 C C . ILE B 1 129 ? 4.387 -13.828 10.039 1 96.62 129 ILE B C 1
ATOM 2534 O O . ILE B 1 129 ? 4.238 -15.047 9.984 1 96.62 129 ILE B O 1
ATOM 2538 N N . LYS B 1 130 ? 3.953 -12.984 10.898 1 95.44 130 LYS B N 1
ATOM 2539 C CA . LYS B 1 130 ? 3.145 -13.586 11.961 1 95.44 130 LYS B CA 1
ATOM 2540 C C . LYS B 1 130 ? 1.734 -13.898 11.469 1 95.44 130 LYS B C 1
ATOM 2542 O O . LYS B 1 130 ? 0.98 -12.992 11.109 1 95.44 130 LYS B O 1
ATOM 2547 N N . ASP B 1 131 ? 1.317 -15.102 11.422 1 95.5 131 ASP B N 1
ATOM 2548 C CA . ASP B 1 131 ? -0.015 -15.641 11.172 1 95.5 131 ASP B CA 1
ATOM 2549 C C . ASP B 1 131 ? -0.47 -15.344 9.742 1 95.5 131 ASP B C 1
ATOM 2551 O O . ASP B 1 131 ? -1.622 -15.602 9.391 1 95.5 131 ASP B O 1
ATOM 2555 N N . CYS B 1 132 ? 0.278 -14.719 8.914 1 97.06 132 CYS B N 1
ATOM 2556 C CA . CYS B 1 132 ? 0.109 -14.617 7.465 1 97.06 132 CYS B CA 1
ATOM 2557 C C . CYS B 1 132 ? -1.16 -13.852 7.117 1 97.06 132 CYS B C 1
ATOM 2559 O O . CYS B 1 132 ? -1.92 -14.266 6.238 1 97.06 132 CYS B O 1
ATOM 2561 N N . TYR B 1 133 ? -1.245 -12.82 7.82 1 97.25 133 TYR B N 1
ATOM 2562 C CA . TYR B 1 133 ? -2.348 -11.938 7.449 1 97.25 133 TYR B CA 1
ATOM 2563 C C . TYR B 1 133 ? -2.014 -11.141 6.195 1 97.25 133 TYR B C 1
ATOM 2565 O O . TYR B 1 133 ? -0.884 -10.672 6.031 1 97.25 133 TYR B O 1
ATOM 2573 N N . PRO B 1 134 ? -3.154 -11.016 5.254 1 97.81 134 PRO B N 1
ATOM 2574 C CA . PRO B 1 134 ? -2.881 -10.211 4.066 1 97.81 134 PRO B CA 1
ATOM 2575 C C . PRO B 1 134 ? -2.674 -8.727 4.395 1 97.81 134 PRO B C 1
ATOM 2577 O O . PRO B 1 134 ? -3.352 -8.188 5.27 1 97.81 134 PRO B O 1
ATOM 2580 N N . VAL B 1 135 ? -1.623 -8.133 3.789 1 97.62 135 VAL B N 1
ATOM 2581 C CA . VAL B 1 135 ? -1.328 -6.715 3.979 1 97.62 135 VAL B CA 1
ATOM 2582 C C . VAL B 1 135 ? -1.593 -5.957 2.682 1 97.62 135 VAL B C 1
ATOM 2584 O O . VAL B 1 135 ? -2.178 -4.871 2.701 1 97.62 135 VAL B O 1
ATOM 2587 N N . GLN B 1 136 ? -1.249 -6.547 1.604 1 95.5 136 GLN B N 1
ATOM 2588 C CA . GLN B 1 136 ? -1.438 -5.914 0.302 1 95.5 136 GLN B CA 1
ATOM 2589 C C . GLN B 1 136 ? -1.354 -6.938 -0.826 1 95.5 136 GLN B C 1
ATOM 2591 O O . GLN B 1 136 ? -0.557 -7.879 -0.761 1 95.5 136 GLN B O 1
ATOM 2596 N N . GLU B 1 137 ? -2.248 -6.742 -1.833 1 93.75 137 GLU B N 1
ATOM 2597 C CA . GLU B 1 137 ? -2.213 -7.5 -3.08 1 93.75 137 GLU B CA 1
ATOM 2598 C C . GLU B 1 137 ? -2.232 -6.574 -4.289 1 93.75 137 GLU B C 1
ATOM 2600 O O . GLU B 1 137 ? -2.977 -5.59 -4.316 1 93.75 137 GLU B O 1
ATOM 2605 N N . THR B 1 138 ? -1.36 -6.867 -5.203 1 88.19 138 THR B N 1
ATOM 2606 C CA . THR B 1 138 ? -1.262 -6.09 -6.434 1 88.19 138 THR B CA 1
ATOM 2607 C C . THR B 1 138 ? -1.333 -7 -7.656 1 88.19 138 THR B C 1
ATOM 2609 O O . THR B 1 138 ? -0.645 -8.023 -7.719 1 88.19 138 THR B O 1
ATOM 2612 N N . TYR B 1 139 ? -2.295 -6.633 -8.578 1 85.69 139 TYR B N 1
ATOM 2613 C CA . TYR B 1 139 ? -2.436 -7.359 -9.836 1 85.69 139 TYR B CA 1
ATOM 2614 C C . TYR B 1 139 ? -1.967 -6.504 -11.008 1 85.69 139 TYR B C 1
ATOM 2616 O O . TYR B 1 139 ? -2.209 -5.297 -11.047 1 85.69 139 TYR B O 1
ATOM 2624 N N . THR B 1 140 ? -1.217 -7.164 -11.836 1 80.31 140 THR B N 1
ATOM 2625 C CA . THR B 1 140 ? -0.698 -6.488 -13.023 1 80.31 140 THR B CA 1
ATOM 2626 C C . THR B 1 140 ? -1.105 -7.227 -14.289 1 80.31 140 THR B C 1
ATOM 2628 O O . THR B 1 140 ? -1.286 -8.445 -14.273 1 80.31 140 THR B O 1
ATOM 2631 N N . ARG B 1 141 ? -1.645 -6.477 -15.266 1 77.44 141 ARG B N 1
ATOM 2632 C CA . ARG B 1 141 ? -1.875 -6.984 -16.609 1 77.44 141 ARG B CA 1
ATOM 2633 C C . ARG B 1 141 ? -1.029 -6.227 -17.641 1 77.44 141 ARG B C 1
ATOM 2635 O O . ARG B 1 141 ? -1.052 -4.996 -17.672 1 77.44 141 ARG B O 1
ATOM 2642 N N . ASN B 1 142 ? -0.196 -7.055 -18.484 1 69.81 142 ASN B N 1
ATOM 2643 C CA . ASN B 1 142 ? 0.672 -6.473 -19.5 1 69.81 142 ASN B CA 1
ATOM 2644 C C . ASN B 1 142 ? 1.573 -5.391 -18.922 1 69.81 142 ASN B C 1
ATOM 2646 O O . ASN B 1 142 ? 1.639 -4.277 -19.453 1 69.81 142 ASN B O 1
ATOM 2650 N N . TYR B 1 143 ? 2.121 -5.605 -17.875 1 63.34 143 TYR B N 1
ATOM 2651 C CA . TYR B 1 143 ? 3.152 -4.805 -17.219 1 63.34 143 TYR B CA 1
ATOM 2652 C C . TYR B 1 143 ? 2.545 -3.6 -16.516 1 63.34 143 TYR B C 1
ATOM 2654 O O . TYR B 1 143 ? 3.262 -2.805 -15.906 1 63.34 143 TYR B O 1
ATOM 2662 N N . SER B 1 144 ? 1.246 -3.529 -16.609 1 70.44 144 SER B N 1
ATOM 2663 C CA . SER B 1 144 ? 0.607 -2.416 -15.922 1 70.44 144 SER B CA 1
ATOM 2664 C C . SER B 1 144 ? -0.188 -2.898 -14.711 1 70.44 144 SER B C 1
ATOM 2666 O O . SER B 1 144 ? -0.836 -3.945 -14.766 1 70.44 144 SER B O 1
ATOM 2668 N N . VAL B 1 145 ? 0.087 -2.025 -13.656 1 75.31 145 VAL B N 1
ATOM 2669 C CA . VAL B 1 145 ? -0.71 -2.361 -12.484 1 75.31 145 VAL B CA 1
ATOM 2670 C C . VAL B 1 145 ? -2.184 -2.062 -12.75 1 75.31 145 VAL B C 1
ATOM 2672 O O . VAL B 1 145 ? -2.533 -0.951 -13.156 1 75.31 145 VAL B O 1
ATOM 2675 N N . THR B 1 146 ? -3.166 -3.137 -12.57 1 79.12 146 THR B N 1
ATOM 2676 C CA . THR B 1 146 ? -4.594 -2.984 -12.812 1 79.12 146 THR B CA 1
ATOM 2677 C C . THR B 1 146 ? -5.348 -2.742 -11.508 1 79.12 146 THR B C 1
ATOM 2679 O O . THR B 1 146 ? -6.223 -1.876 -11.445 1 79.12 146 THR B O 1
ATOM 2682 N N . THR B 1 147 ? -4.875 -3.488 -10.477 1 85.12 147 THR B N 1
ATOM 2683 C CA . THR B 1 147 ? -5.574 -3.338 -9.203 1 85.12 147 THR B CA 1
ATOM 2684 C C . THR B 1 147 ? -4.633 -3.592 -8.031 1 85.12 147 THR B C 1
ATOM 2686 O O . THR B 1 147 ? -3.744 -4.445 -8.117 1 85.12 147 THR B O 1
ATOM 2689 N N . SER B 1 148 ? -4.824 -2.828 -7.09 1 87.88 148 SER B N 1
ATOM 2690 C CA . SER B 1 148 ? -4.152 -3.037 -5.812 1 87.88 148 SER B CA 1
ATOM 2691 C C . SER B 1 148 ? -5.137 -2.943 -4.648 1 87.88 148 SER B C 1
ATOM 2693 O O . SER B 1 148 ? -6.062 -2.131 -4.676 1 87.88 148 SER B O 1
ATOM 2695 N N . THR B 1 149 ? -4.961 -3.904 -3.656 1 93.25 149 THR B N 1
ATOM 2696 C CA . THR B 1 149 ? -5.805 -3.934 -2.467 1 93.25 149 THR B CA 1
ATOM 2697 C C . THR B 1 149 ? -4.953 -3.912 -1.2 1 93.25 149 THR B C 1
ATOM 2699 O O . THR B 1 149 ? -3.988 -4.672 -1.082 1 93.25 149 THR B O 1
ATOM 2702 N N . ARG B 1 150 ? -5.203 -2.945 -0.355 1 95.56 150 ARG B N 1
ATOM 2703 C CA . ARG B 1 150 ? -4.617 -2.93 0.981 1 95.56 150 ARG B CA 1
ATOM 2704 C C . ARG B 1 150 ? -5.609 -3.434 2.021 1 95.56 150 ARG B C 1
ATOM 2706 O O . ARG B 1 150 ? -6.801 -3.125 1.948 1 95.56 150 ARG B O 1
ATOM 2713 N N . PHE B 1 151 ? -5.105 -4.246 3.033 1 97.81 151 PHE B N 1
ATOM 2714 C CA . PHE B 1 151 ? -5.914 -4.812 4.105 1 97.81 151 PHE B CA 1
ATOM 2715 C C . PHE B 1 151 ? -5.504 -4.234 5.453 1 97.81 151 PHE B C 1
ATOM 2717 O O . PHE B 1 151 ? -4.312 -4.125 5.754 1 97.81 151 PHE B O 1
ATOM 2724 N N . PHE B 1 152 ? -6.484 -3.859 6.211 1 98.19 152 PHE B N 1
ATOM 2725 C CA . PHE B 1 152 ? -6.137 -3.273 7.5 1 98.19 152 PHE B CA 1
ATOM 2726 C C . PHE B 1 152 ? -7.266 -3.467 8.508 1 98.19 152 PHE B C 1
ATOM 2728 O O . PHE B 1 152 ? -8.383 -3.826 8.133 1 98.19 152 PHE B O 1
ATOM 2735 N N . ASP B 1 153 ? -6.938 -3.307 9.711 1 98.44 153 ASP B N 1
ATOM 2736 C CA . ASP B 1 153 ? -7.855 -3.508 10.828 1 98.44 153 ASP B CA 1
ATOM 2737 C C . ASP B 1 153 ? -8.375 -4.945 10.859 1 98.44 153 ASP B C 1
ATOM 2739 O O . ASP B 1 153 ? -9.562 -5.176 11.086 1 98.44 153 ASP B O 1
ATOM 2743 N N . LEU B 1 154 ? -7.449 -5.879 10.68 1 98.25 154 LEU B N 1
ATOM 2744 C CA . LEU B 1 154 ? -7.863 -7.277 10.602 1 98.25 154 LEU B CA 1
ATOM 2745 C C . LEU B 1 154 ? -8.078 -7.863 11.992 1 98.25 154 LEU B C 1
ATOM 2747 O O . LEU B 1 154 ? -7.289 -7.598 12.906 1 98.25 154 LEU B O 1
ATOM 2751 N N . GLN B 1 155 ? -9.148 -8.523 12.125 1 97.75 155 GLN B N 1
ATOM 2752 C CA . GLN B 1 155 ? -9.516 -9.289 13.32 1 97.75 155 GLN B CA 1
ATOM 2753 C C . GLN B 1 155 ? -9.852 -10.727 12.961 1 97.75 155 GLN B C 1
ATOM 2755 O O . GLN B 1 155 ? -10.508 -10.984 11.953 1 97.75 155 GLN B O 1
ATOM 2760 N N . LEU B 1 156 ? -9.344 -11.5 13.859 1 97.06 156 LEU B N 1
ATOM 2761 C CA . LEU B 1 156 ? -9.578 -12.922 13.625 1 97.06 156 LEU B CA 1
ATOM 2762 C C . LEU B 1 156 ? -11.055 -13.266 13.82 1 97.06 156 LEU B C 1
ATOM 2764 O O . LEU B 1 156 ? -11.695 -12.781 14.75 1 97.06 156 LEU B O 1
ATOM 2768 N N . GLY B 1 157 ? -11.461 -14.234 12.82 1 98.06 157 GLY B N 1
ATOM 2769 C CA . GLY B 1 157 ? -12.812 -14.766 12.945 1 98.06 157 GLY B CA 1
ATOM 2770 C C . GLY B 1 157 ? -13.859 -13.883 12.297 1 98.06 157 GLY B C 1
ATOM 2771 O O . GLY B 1 157 ? -13.531 -12.852 11.695 1 98.06 157 GLY B O 1
ATOM 2772 N N . ILE B 1 158 ? -14.992 -14.336 12.352 1 97.88 158 ILE B N 1
ATOM 2773 C CA . ILE B 1 158 ? -16.188 -13.656 11.875 1 97.88 158 ILE B CA 1
ATOM 2774 C C . ILE B 1 158 ? -17.172 -13.484 13.031 1 97.88 158 ILE B C 1
ATOM 2776 O O . ILE B 1 158 ? -17.656 -14.469 13.594 1 97.88 158 ILE B O 1
ATOM 2780 N N . SER B 1 159 ? -17.516 -12.242 13.375 1 97.94 159 SER B N 1
ATOM 2781 C CA . SER B 1 159 ? -18.312 -11.93 14.555 1 97.94 159 SER B CA 1
ATOM 2782 C C . SER B 1 159 ? -19.766 -12.375 14.375 1 97.94 159 SER B C 1
ATOM 2784 O O . SER B 1 159 ? -20.391 -12.875 15.312 1 97.94 159 SER B O 1
ATOM 2786 N N . ASP B 1 160 ? -20.25 -12.164 13.281 1 98.25 160 ASP B N 1
ATOM 2787 C CA . ASP B 1 160 ? -21.609 -12.539 12.945 1 98.25 160 ASP B CA 1
ATOM 2788 C C . ASP B 1 160 ? -21.688 -13.18 11.555 1 98.25 160 ASP B C 1
ATOM 2790 O O . ASP B 1 160 ? -21.688 -12.477 10.547 1 98.25 160 ASP B O 1
ATOM 2794 N N . PRO B 1 161 ? -21.828 -14.492 11.57 1 97.06 161 PRO B N 1
ATOM 2795 C CA . PRO B 1 161 ? -21.859 -15.203 10.281 1 97.06 161 PRO B CA 1
ATOM 2796 C C . PRO B 1 161 ? -23.047 -14.805 9.414 1 97.06 161 PRO B C 1
ATOM 2798 O O . PRO B 1 161 ? -23.078 -15.102 8.219 1 97.06 161 PRO B O 1
ATOM 2801 N N . SER B 1 162 ? -24 -14.18 9.953 1 97.56 162 SER B N 1
ATOM 2802 C CA . SER B 1 162 ? -25.172 -13.82 9.164 1 97.56 162 SER B CA 1
ATOM 2803 C C . SER B 1 162 ? -24.844 -12.734 8.141 1 97.56 162 SER B C 1
ATOM 2805 O O . SER B 1 162 ? -25.641 -12.461 7.238 1 97.56 162 SER B O 1
ATOM 2807 N N . VAL B 1 163 ? -23.656 -12.242 8.141 1 98.06 163 VAL B N 1
ATOM 2808 C CA . VAL B 1 163 ? -23.266 -11.219 7.184 1 98.06 163 VAL B CA 1
ATOM 2809 C C . VAL B 1 163 ? -23.219 -11.812 5.781 1 98.06 163 VAL B C 1
ATOM 2811 O O . VAL B 1 163 ? -23.234 -11.078 4.789 1 98.06 163 VAL B O 1
ATOM 2814 N N . PHE B 1 164 ? -23.188 -13.102 5.715 1 98.38 164 PHE B N 1
ATOM 2815 C CA . PHE B 1 164 ? -23.156 -13.75 4.41 1 98.38 164 PHE B CA 1
ATOM 2816 C C . PHE B 1 164 ? -24.562 -14.133 3.959 1 98.38 164 PHE B C 1
ATOM 2818 O O . PHE B 1 164 ? -24.734 -14.75 2.902 1 98.38 164 PHE B O 1
ATOM 2825 N N . THR B 1 165 ? -25.516 -13.875 4.637 1 97.44 165 THR B N 1
ATOM 2826 C CA . THR B 1 165 ? -26.891 -14.156 4.25 1 97.44 165 THR B CA 1
ATOM 2827 C C . THR B 1 165 ? -27.547 -12.922 3.643 1 97.44 165 THR B C 1
ATOM 2829 O O . THR B 1 165 ? -27.734 -11.914 4.324 1 97.44 165 THR B O 1
ATOM 2832 N N . PRO B 1 166 ? -27.812 -12.961 2.473 1 95.31 166 PRO B N 1
ATOM 2833 C CA . PRO B 1 166 ? -28.516 -11.812 1.881 1 95.31 166 PRO B CA 1
ATOM 2834 C C . PRO B 1 166 ? -29.828 -11.5 2.58 1 95.31 166 PRO B C 1
ATOM 2836 O O . PRO B 1 166 ? -30.516 -12.414 3.047 1 95.31 166 PRO B O 1
ATOM 2839 N N . PRO B 1 167 ? -30.141 -10.328 2.586 1 94.5 167 PRO B N 1
ATOM 2840 C CA . PRO B 1 167 ? -31.422 -9.977 3.215 1 94.5 167 PRO B CA 1
ATOM 2841 C C . PRO B 1 167 ? -32.625 -10.438 2.4 1 94.5 167 PRO B C 1
ATOM 2843 O O . PRO B 1 167 ? -32.469 -10.852 1.249 1 94.5 167 PRO B O 1
ATOM 2846 N N . SER B 1 168 ? -33.688 -10.242 3.105 1 90.75 168 SER B N 1
ATOM 2847 C CA . SER B 1 168 ? -34.938 -10.75 2.504 1 90.75 168 SER B CA 1
ATOM 2848 C C . SER B 1 168 ? -35.281 -9.977 1.242 1 90.75 168 SER B C 1
ATOM 2850 O O . SER B 1 168 ? -35.969 -10.508 0.349 1 90.75 168 SER B O 1
ATOM 2852 N N . THR B 1 169 ? -34.844 -8.945 1.146 1 91.38 169 THR B N 1
ATOM 2853 C CA . THR B 1 169 ? -35.125 -8.141 -0.033 1 91.38 169 THR B CA 1
ATOM 2854 C C . THR B 1 169 ? -34.469 -8.75 -1.276 1 91.38 169 THR B C 1
ATOM 2856 O O . THR B 1 169 ? -34.875 -8.422 -2.402 1 91.38 169 THR B O 1
ATOM 2859 N N . CYS B 1 170 ? -33.594 -9.617 -1.004 1 95.06 170 CYS B N 1
ATOM 2860 C CA . CYS B 1 170 ? -32.906 -10.219 -2.141 1 95.06 170 CYS B CA 1
ATOM 2861 C C . CYS B 1 170 ? -33.719 -11.359 -2.729 1 95.06 170 CYS B C 1
ATOM 2863 O O . CYS B 1 170 ? -33.344 -11.938 -3.752 1 95.06 170 CYS B O 1
ATOM 2865 N N . GLN B 1 171 ? -34.906 -11.656 -2.305 1 89.88 171 GLN B N 1
ATOM 2866 C CA . GLN B 1 171 ? -35.812 -12.656 -2.879 1 89.88 171 GLN B CA 1
ATOM 2867 C C . GLN B 1 171 ? -36.375 -12.18 -4.215 1 89.88 171 GLN B C 1
ATOM 2869 O O . GLN B 1 171 ? -36.625 -12.992 -5.113 1 89.88 171 GLN B O 1
ATOM 2874 N N . GLU B 1 172 ? -36.531 -10.938 -4.293 1 87.44 172 GLU B N 1
ATOM 2875 C CA . GLU B 1 172 ? -36.969 -10.375 -5.562 1 87.44 172 GLU B CA 1
ATOM 2876 C C . GLU B 1 172 ? -35.875 -9.531 -6.211 1 87.44 172 GLU B C 1
ATOM 2878 O O . GLU B 1 172 ? -36.156 -8.406 -6.648 1 87.44 172 GLU B O 1
ATOM 2883 N N . ALA B 1 173 ? -34.844 -10.07 -6.293 1 89.06 173 ALA B N 1
ATOM 2884 C CA . ALA B 1 173 ? -33.656 -9.328 -6.703 1 89.06 173 ALA B CA 1
ATOM 2885 C C . ALA B 1 173 ? -33.625 -9.156 -8.219 1 89.06 173 ALA B C 1
ATOM 2887 O O . ALA B 1 173 ? -34.125 -10 -8.961 1 89.06 173 ALA B O 1
ATOM 2888 N N . LEU B 1 174 ? -33.031 -8.047 -8.641 1 90.19 174 LEU B N 1
ATOM 2889 C CA . LEU B 1 174 ? -32.781 -7.773 -10.055 1 90.19 174 LEU B CA 1
ATOM 2890 C C . LEU B 1 174 ? -31.672 -8.664 -10.602 1 90.19 174 LEU B C 1
ATOM 2892 O O . LEU B 1 174 ? -30.688 -8.922 -9.906 1 90.19 174 LEU B O 1
ATOM 2896 N N . PRO B 1 175 ? -31.875 -9.031 -11.883 1 89.38 175 PRO B N 1
ATOM 2897 C CA . PRO B 1 175 ? -30.906 -9.953 -12.469 1 89.38 175 PRO B CA 1
ATOM 2898 C C . PRO B 1 175 ? -29.719 -9.242 -13.10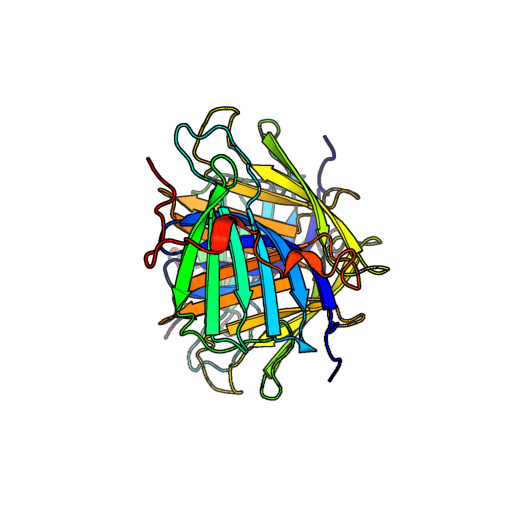2 1 89.38 175 PRO B C 1
ATOM 2900 O O . PRO B 1 175 ? -28.953 -9.852 -13.852 1 89.38 175 PRO B O 1
ATOM 2903 N N . ARG B 1 176 ? -29.609 -7.906 -12.836 1 90.88 176 ARG B N 1
ATOM 2904 C CA . ARG B 1 176 ? -28.5 -7.145 -13.422 1 90.88 176 ARG B CA 1
ATOM 2905 C C . ARG B 1 176 ? -27.812 -6.293 -12.359 1 90.88 176 ARG B C 1
ATOM 2907 O O . ARG B 1 176 ? -28.422 -5.914 -11.359 1 90.88 176 ARG B O 1
ATOM 2914 N N . ARG B 1 177 ? -26.516 -5.938 -12.695 1 91 177 ARG B N 1
ATOM 2915 C CA . ARG B 1 177 ? -25.734 -5.117 -11.773 1 91 177 ARG B CA 1
ATOM 2916 C C . ARG B 1 177 ? -26.266 -3.686 -11.734 1 91 177 ARG B C 1
ATOM 2918 O O . ARG B 1 177 ? -26.641 -3.127 -12.766 1 91 177 ARG B O 1
ATOM 2925 N N . MET B 1 178 ? -26.203 -3.189 -10.5 1 91.94 178 MET B N 1
ATOM 2926 C CA . MET B 1 178 ? -26.594 -1.791 -10.344 1 91.94 178 MET B CA 1
ATOM 2927 C C . MET B 1 178 ? -25.391 -0.87 -10.469 1 91.94 178 MET B C 1
ATOM 2929 O O . MET B 1 178 ? -24.297 -1.215 -10.023 1 91.94 178 MET B O 1
ATOM 2933 N N . LYS B 1 179 ? -25.594 0.285 -11.125 1 84.06 179 LYS B N 1
ATOM 2934 C CA . LYS B 1 179 ? -24.547 1.295 -11.289 1 84.06 179 LYS B CA 1
ATOM 2935 C C . LYS B 1 179 ? -24.469 2.201 -10.07 1 84.06 179 LYS B C 1
ATOM 2937 O O . LYS B 1 179 ? -25.453 2.383 -9.352 1 84.06 179 LYS B O 1
ATOM 2942 N N . ASP B 1 180 ? -23.188 2.648 -9.727 1 80.38 180 ASP B N 1
ATOM 2943 C CA . ASP B 1 180 ? -22.984 3.42 -8.508 1 80.38 180 ASP B CA 1
ATOM 2944 C C . ASP B 1 180 ? -23.234 4.906 -8.75 1 80.38 180 ASP B C 1
ATOM 2946 O O . ASP B 1 180 ? -23.141 5.719 -7.828 1 80.38 180 ASP B O 1
ATOM 2950 N N . GLU B 1 181 ? -23.484 5.238 -9.891 1 72.94 181 GLU B N 1
ATOM 2951 C CA . GLU B 1 181 ? -23.797 6.645 -10.117 1 72.94 181 GLU B CA 1
ATOM 2952 C C . GLU B 1 181 ? -25.25 6.82 -10.562 1 72.94 181 GLU B C 1
ATOM 2954 O O . GLU B 1 181 ? -25.844 5.91 -11.141 1 72.94 181 GLU B O 1
ATOM 2959 N N . CYS B 1 182 ? -25.938 7.848 -9.93 1 61 182 CYS B N 1
ATOM 2960 C CA . CYS B 1 182 ? -27.25 8.203 -10.453 1 61 182 CYS B CA 1
ATOM 2961 C C . CYS B 1 182 ? -27.141 8.672 -11.898 1 61 182 CYS B C 1
ATOM 2963 O O . CYS B 1 182 ? -26.078 9.102 -12.344 1 61 182 CYS B O 1
#